Protein AF-A0A956WFT7-F1 (afdb_monomer)

Mean predicted aligned error: 13.7 Å

Radius of gyration: 32.19 Å; Cα contacts (8 Å, |Δi|>4): 205; chains: 1; bounding box: 108×35×86 Å

Structure (mmCIF, N/CA/C/O backbone):
data_AF-A0A956WFT7-F1
#
_entry.id   AF-A0A956WFT7-F1
#
loop_
_atom_site.group_PDB
_atom_site.id
_atom_site.type_symbol
_atom_site.label_atom_id
_atom_site.label_alt_id
_atom_site.label_comp_id
_atom_site.label_asym_id
_atom_site.label_entity_id
_atom_site.label_seq_id
_atom_site.pdbx_PDB_ins_code
_atom_site.Cartn_x
_atom_site.Cartn_y
_atom_site.Cartn_z
_atom_site.occupancy
_atom_site.B_iso_or_equiv
_atom_site.auth_seq_id
_atom_site.auth_comp_id
_atom_site.auth_asym_id
_atom_site.auth_atom_id
_atom_site.pdbx_PDB_model_num
ATOM 1 N N . MET A 1 1 ? 75.793 12.341 -58.449 1.00 36.72 1 MET A N 1
ATOM 2 C CA . MET A 1 1 ? 77.154 11.752 -58.457 1.00 36.72 1 MET A CA 1
ATOM 3 C C . MET A 1 1 ? 77.420 11.346 -57.007 1.00 36.72 1 MET A C 1
ATOM 5 O O . MET A 1 1 ? 77.352 12.226 -56.169 1.00 36.72 1 MET A O 1
ATOM 9 N N . SER A 1 2 ? 77.267 10.068 -56.632 1.00 38.03 2 SER A N 1
ATOM 10 C CA . SER A 1 2 ? 78.263 8.969 -56.727 1.00 38.03 2 SER A CA 1
ATOM 11 C C . SER A 1 2 ? 79.388 9.105 -55.682 1.00 38.03 2 SER A C 1
ATOM 13 O O . SER A 1 2 ? 79.967 10.181 -55.638 1.00 38.03 2 SER A O 1
ATOM 15 N N . ALA A 1 3 ? 79.820 8.103 -54.895 1.00 42.06 3 ALA A N 1
ATOM 16 C CA . ALA A 1 3 ? 79.300 6.775 -54.482 1.00 42.06 3 ALA A CA 1
ATOM 17 C C . ALA A 1 3 ? 80.236 6.187 -53.371 1.00 42.06 3 ALA A C 1
ATOM 19 O O . ALA A 1 3 ? 81.334 6.709 -53.201 1.00 42.06 3 ALA A O 1
ATOM 20 N N . GLY A 1 4 ? 79.854 5.088 -52.687 1.00 37.56 4 GLY A N 1
ATOM 21 C CA . GLY A 1 4 ? 80.690 4.328 -51.711 1.00 37.56 4 GLY A CA 1
ATOM 22 C C . GLY A 1 4 ? 80.157 4.403 -50.261 1.00 37.56 4 GLY A C 1
ATOM 23 O O . GLY A 1 4 ? 80.045 5.510 -49.752 1.00 37.56 4 GLY A O 1
ATOM 24 N N . ARG A 1 5 ? 79.714 3.347 -49.539 1.00 42.00 5 ARG A N 1
ATOM 25 C CA . ARG A 1 5 ? 80.039 1.887 -49.523 1.00 42.00 5 ARG A CA 1
ATOM 26 C C . ARG A 1 5 ? 81.511 1.641 -49.109 1.00 42.00 5 ARG A C 1
ATOM 28 O O . ARG A 1 5 ? 82.358 2.343 -49.635 1.00 42.00 5 ARG A O 1
ATOM 35 N N . GLU A 1 6 ? 81.945 0.716 -48.243 1.00 40.84 6 GLU A N 1
ATOM 36 C CA . GLU A 1 6 ? 81.365 -0.395 -47.437 1.00 40.84 6 GLU A CA 1
ATOM 37 C C . GLU A 1 6 ? 81.812 -0.258 -45.942 1.00 40.84 6 GLU A C 1
ATOM 39 O O . GLU A 1 6 ? 82.405 0.762 -45.608 1.00 40.84 6 GLU A O 1
ATOM 44 N N . ILE A 1 7 ? 81.552 -1.140 -44.956 1.00 41.53 7 ILE A N 1
ATOM 45 C CA . ILE A 1 7 ? 81.142 -2.565 -44.941 1.00 41.53 7 ILE A CA 1
ATOM 46 C C . ILE A 1 7 ? 80.379 -2.954 -43.646 1.00 41.53 7 ILE A C 1
ATOM 48 O O . ILE A 1 7 ? 80.229 -2.139 -42.741 1.00 41.53 7 ILE A O 1
ATOM 52 N N . SER A 1 8 ? 79.937 -4.214 -43.542 1.00 41.47 8 SER A N 1
ATOM 53 C CA . SER A 1 8 ? 79.537 -4.912 -42.303 1.00 41.47 8 SER A CA 1
ATOM 54 C C . SER A 1 8 ? 80.251 -6.270 -42.241 1.00 41.47 8 SER A C 1
ATOM 56 O O . SER A 1 8 ? 80.521 -6.848 -43.296 1.00 41.47 8 SER A O 1
ATOM 58 N N . PRO A 1 9 ? 80.557 -6.788 -41.040 1.00 47.22 9 PRO A N 1
ATOM 59 C CA . PRO A 1 9 ? 80.180 -8.184 -40.800 1.00 47.22 9 PRO A CA 1
ATOM 60 C C . PRO A 1 9 ? 79.629 -8.456 -39.388 1.00 47.22 9 PRO A C 1
ATOM 62 O O . PRO A 1 9 ? 80.092 -7.890 -38.399 1.00 47.22 9 PRO A O 1
ATOM 65 N N . ALA A 1 10 ? 78.700 -9.410 -39.310 1.00 43.47 10 ALA A N 1
ATOM 66 C CA . ALA A 1 10 ? 78.543 -10.305 -38.159 1.00 43.47 10 ALA A CA 1
ATOM 67 C C . ALA A 1 10 ? 79.311 -11.616 -38.449 1.00 43.47 10 ALA A C 1
ATOM 69 O O . ALA A 1 10 ? 79.657 -11.864 -39.611 1.00 43.47 10 ALA A O 1
ATOM 70 N N . PRO A 1 11 ? 79.601 -12.446 -37.433 1.00 47.88 11 PRO A N 1
ATOM 71 C CA . PRO A 1 11 ? 78.744 -13.627 -37.262 1.00 47.88 11 PRO A CA 1
ATOM 72 C C . PRO A 1 11 ? 78.441 -13.996 -35.791 1.00 47.88 11 PRO A C 1
ATOM 74 O O . PRO A 1 11 ? 78.766 -13.258 -34.865 1.00 47.88 11 PRO A O 1
ATOM 77 N N . GLU A 1 12 ? 77.731 -15.116 -35.636 1.00 43.81 12 GLU A N 1
ATOM 78 C CA . GLU A 1 12 ? 76.998 -15.591 -34.454 1.00 43.81 12 GLU A CA 1
ATOM 79 C C . GLU A 1 12 ? 77.825 -16.459 -33.469 1.00 43.81 12 GLU A C 1
ATOM 81 O O . GLU A 1 12 ? 79.026 -16.639 -33.643 1.00 43.81 12 GLU A O 1
ATOM 86 N N . GLU A 1 13 ? 77.097 -17.044 -32.500 1.00 34.00 13 GLU A N 1
ATOM 87 C CA . GLU A 1 13 ? 77.445 -18.013 -31.435 1.00 34.00 13 GLU A CA 1
ATOM 88 C C . GLU A 1 13 ? 77.731 -17.396 -30.044 1.00 34.00 13 GLU A C 1
ATOM 90 O O . GLU A 1 13 ? 78.612 -16.561 -29.880 1.00 34.00 13 GLU A O 1
ATOM 95 N N . GLY A 1 14 ? 77.040 -17.765 -28.956 1.00 32.91 14 GLY A N 1
ATOM 96 C CA . GLY A 1 14 ? 75.878 -18.653 -28.816 1.00 32.91 14 GLY A CA 1
ATOM 97 C C . GLY A 1 14 ? 75.871 -19.375 -27.464 1.00 32.91 14 GLY A C 1
ATOM 98 O O . GLY A 1 14 ? 76.635 -20.318 -27.287 1.00 32.91 14 GLY A O 1
ATOM 99 N N . THR A 1 15 ? 74.977 -19.000 -26.539 1.00 32.38 15 THR A N 1
ATOM 100 C CA . THR A 1 15 ? 74.718 -19.795 -25.322 1.00 32.38 15 THR A CA 1
ATOM 101 C C . THR A 1 15 ? 73.254 -19.690 -24.893 1.00 32.38 15 THR A C 1
ATOM 103 O O . THR A 1 15 ? 72.676 -18.607 -24.890 1.00 32.38 15 THR A O 1
ATOM 106 N N . LEU A 1 16 ? 72.666 -20.840 -24.559 1.00 44.44 16 LEU A N 1
ATOM 107 C CA . LEU A 1 16 ? 71.270 -21.026 -24.147 1.00 44.44 16 LEU A CA 1
ATOM 108 C C . LEU A 1 16 ? 71.084 -20.847 -22.624 1.00 44.44 16 LEU A C 1
ATOM 110 O O . LEU A 1 16 ? 72.065 -20.868 -21.883 1.00 44.44 16 LEU A O 1
ATOM 114 N N . ALA A 1 17 ? 69.811 -20.801 -22.196 1.00 40.12 17 ALA A N 1
ATOM 115 C CA . ALA A 1 17 ? 69.288 -20.400 -20.875 1.00 40.12 17 ALA A CA 1
ATOM 116 C C . ALA A 1 17 ? 69.313 -18.866 -20.671 1.00 40.12 17 ALA A C 1
ATOM 118 O O . ALA A 1 17 ? 70.334 -18.227 -20.877 1.00 40.12 17 ALA A O 1
ATOM 119 N N . GLU A 1 18 ? 68.204 -18.199 -20.329 1.00 42.22 18 GLU A N 1
ATOM 120 C CA . GLU A 1 18 ? 67.206 -18.609 -19.324 1.00 42.22 18 GLU A CA 1
ATOM 121 C C . GLU A 1 18 ? 65.748 -18.202 -19.681 1.00 42.22 18 GLU A C 1
ATOM 123 O O . GLU A 1 18 ? 65.050 -17.562 -18.897 1.00 42.22 18 GLU A O 1
ATOM 128 N N . ASP A 1 19 ? 65.250 -18.599 -20.861 1.00 39.44 19 ASP A N 1
ATOM 129 C CA . ASP A 1 19 ? 63.819 -18.490 -21.227 1.00 39.44 19 ASP A CA 1
ATOM 130 C C . ASP A 1 19 ? 62.958 -19.487 -20.417 1.00 39.44 19 ASP A C 1
ATOM 132 O O . ASP A 1 19 ? 62.561 -20.543 -20.917 1.00 39.44 19 ASP A O 1
ATOM 136 N N . ALA A 1 20 ? 62.712 -19.201 -19.130 1.00 46.25 20 ALA A N 1
ATOM 137 C CA . ALA A 1 20 ? 62.028 -20.161 -18.256 1.00 46.25 20 ALA A CA 1
ATOM 138 C C . ALA A 1 20 ? 61.222 -19.625 -17.049 1.00 46.25 20 ALA A C 1
ATOM 140 O O . ALA A 1 20 ? 60.829 -20.465 -16.240 1.00 46.25 20 ALA A O 1
ATOM 141 N N . ASN A 1 21 ? 60.934 -18.316 -16.864 1.00 44.66 21 ASN A N 1
ATOM 142 C CA . ASN A 1 21 ? 60.134 -17.938 -15.670 1.00 44.66 21 ASN A CA 1
ATOM 143 C C . ASN A 1 21 ? 59.238 -16.674 -15.619 1.00 44.66 21 ASN A C 1
ATOM 145 O O . ASN A 1 21 ? 58.718 -16.399 -14.541 1.00 44.66 21 ASN A O 1
ATOM 149 N N . GLU A 1 22 ? 58.974 -15.914 -16.695 1.00 39.56 22 GLU A N 1
ATOM 150 C CA . GLU A 1 22 ? 58.054 -14.748 -16.563 1.00 39.56 22 GLU A CA 1
ATOM 151 C C . GLU A 1 22 ? 57.025 -14.532 -17.690 1.00 39.56 22 GLU A C 1
ATOM 153 O O . GLU A 1 22 ? 56.304 -13.538 -17.710 1.00 39.56 22 GLU A O 1
ATOM 158 N N . ALA A 1 23 ? 56.842 -15.524 -18.570 1.00 39.88 23 ALA A N 1
ATOM 159 C CA . ALA A 1 23 ? 55.747 -15.553 -19.552 1.00 39.88 23 ALA A CA 1
ATOM 160 C C . ALA A 1 23 ? 54.507 -16.360 -19.087 1.00 39.88 23 ALA A C 1
ATOM 162 O O . ALA A 1 23 ? 53.556 -16.533 -19.848 1.00 39.88 23 ALA A O 1
ATOM 163 N N . THR A 1 24 ? 54.491 -16.844 -17.837 1.00 42.00 24 THR A N 1
ATOM 164 C CA . THR A 1 24 ? 53.521 -17.850 -17.344 1.00 42.00 24 THR A CA 1
ATOM 165 C C . THR A 1 24 ? 52.612 -17.331 -16.219 1.00 42.00 24 THR A C 1
ATOM 167 O O . THR A 1 24 ? 52.210 -18.088 -15.344 1.00 42.00 24 THR A O 1
ATOM 170 N N . ASN A 1 25 ? 52.254 -16.040 -16.224 1.00 40.50 25 ASN A N 1
ATOM 171 C CA . ASN A 1 25 ? 51.301 -15.466 -15.250 1.00 40.50 25 ASN A CA 1
ATOM 172 C C . ASN A 1 25 ? 50.145 -14.650 -15.867 1.00 40.50 25 ASN A C 1
ATOM 174 O O . ASN A 1 25 ? 49.330 -14.079 -15.149 1.00 40.50 25 ASN A O 1
ATOM 178 N N . THR A 1 26 ? 50.006 -14.641 -17.195 1.00 45.03 26 THR A N 1
ATOM 179 C CA . THR A 1 26 ? 48.950 -13.900 -17.920 1.00 45.03 26 THR A CA 1
ATOM 180 C C . THR A 1 26 ? 47.845 -14.786 -18.511 1.00 45.03 26 THR A C 1
ATOM 182 O O . THR A 1 26 ? 46.951 -14.276 -19.182 1.00 45.03 26 THR A O 1
ATOM 185 N N . SER A 1 27 ? 47.846 -16.099 -18.233 1.00 41.16 27 SER A N 1
ATOM 186 C CA . SER A 1 27 ? 46.869 -17.058 -18.790 1.00 41.16 27 SER A CA 1
ATOM 187 C C . SER A 1 27 ? 46.045 -17.846 -17.751 1.00 41.16 27 SER A C 1
ATOM 189 O O . SER A 1 27 ? 45.293 -18.738 -18.137 1.00 41.16 27 SER A O 1
ATOM 191 N N . ALA A 1 28 ? 46.153 -17.534 -16.452 1.00 44.53 28 ALA A N 1
ATOM 192 C CA . ALA A 1 28 ? 45.582 -18.351 -15.365 1.00 44.53 28 ALA A CA 1
ATOM 193 C C . ALA A 1 28 ? 44.490 -17.661 -14.513 1.00 44.53 28 ALA A C 1
ATOM 195 O O . ALA A 1 28 ? 44.120 -18.171 -13.459 1.00 44.53 28 ALA A O 1
ATOM 196 N N . LEU A 1 29 ? 43.951 -16.517 -14.955 1.00 42.62 29 LEU A N 1
ATOM 197 C CA . LEU A 1 29 ? 42.837 -15.824 -14.276 1.00 42.62 29 LEU A CA 1
ATOM 198 C C . LEU A 1 29 ? 41.735 -15.334 -15.231 1.00 42.62 29 LEU A C 1
ATOM 200 O O . LEU A 1 29 ? 40.947 -14.446 -14.907 1.00 42.62 29 LEU A O 1
ATOM 204 N N . ARG A 1 30 ? 41.619 -15.972 -16.403 1.00 44.66 30 ARG A N 1
ATOM 205 C CA . ARG A 1 30 ? 40.387 -15.915 -17.195 1.00 44.66 30 ARG A CA 1
ATOM 206 C C . ARG A 1 30 ? 39.361 -16.792 -16.480 1.00 44.66 30 ARG A C 1
ATOM 208 O O . ARG A 1 30 ? 39.296 -17.987 -16.725 1.00 44.66 30 ARG A O 1
ATOM 215 N N . SER A 1 31 ? 38.634 -16.218 -15.523 1.00 45.59 31 SER A N 1
ATOM 216 C CA . SER A 1 31 ? 37.625 -16.969 -14.780 1.00 45.59 31 SER A CA 1
ATOM 217 C C . SER A 1 31 ? 36.553 -17.468 -15.747 1.00 45.59 31 SER A C 1
ATOM 219 O O . SER A 1 31 ? 35.847 -16.644 -16.335 1.00 45.59 31 SER A O 1
ATOM 221 N N . ASP A 1 32 ? 36.397 -18.788 -15.856 1.00 50.16 32 ASP A N 1
ATOM 222 C CA . ASP A 1 32 ? 35.280 -19.446 -16.542 1.00 50.16 32 ASP A CA 1
ATOM 223 C C . ASP A 1 32 ? 33.975 -19.269 -15.745 1.00 50.16 32 ASP A C 1
ATOM 225 O O . ASP A 1 32 ? 33.325 -20.210 -15.294 1.00 50.16 32 ASP A O 1
ATOM 229 N N . VAL A 1 33 ? 33.582 -18.010 -15.554 1.00 51.41 33 VAL A N 1
ATOM 230 C CA . VAL A 1 33 ? 32.213 -17.649 -15.214 1.00 51.41 33 VAL A CA 1
ATOM 231 C C . VAL A 1 33 ? 31.426 -17.803 -16.515 1.00 51.41 33 VAL A C 1
ATOM 233 O O . VAL A 1 33 ? 31.712 -17.075 -17.471 1.00 51.41 33 VAL A O 1
ATOM 236 N N . PRO A 1 34 ? 30.457 -18.733 -16.602 1.00 46.12 34 PRO A N 1
ATOM 237 C CA . PRO A 1 34 ? 29.679 -18.898 -17.820 1.00 46.12 34 PRO A CA 1
ATOM 238 C C . PRO A 1 34 ? 28.996 -17.573 -18.161 1.00 46.12 34 PRO A C 1
ATOM 240 O O . PRO A 1 34 ? 28.475 -16.898 -17.276 1.00 46.12 34 PRO A O 1
ATOM 243 N N . VAL A 1 35 ? 28.978 -17.209 -19.445 1.00 50.75 35 VAL A N 1
ATOM 244 C CA . VAL A 1 35 ? 28.578 -15.869 -19.928 1.00 50.75 35 VAL A CA 1
ATOM 245 C C . VAL A 1 35 ? 27.125 -15.485 -19.563 1.00 50.75 35 VAL A C 1
ATOM 247 O O . VAL A 1 35 ? 26.772 -14.312 -19.604 1.00 50.75 35 VAL A O 1
ATOM 250 N N . GLY A 1 36 ? 26.292 -16.436 -19.115 1.00 43.75 36 GLY A N 1
ATOM 251 C CA . GLY A 1 36 ? 24.982 -16.157 -18.504 1.00 43.75 36 GLY A CA 1
ATOM 252 C C . GLY A 1 36 ? 25.015 -15.726 -17.024 1.00 43.75 36 GLY A C 1
ATOM 253 O O . GLY A 1 36 ? 24.185 -14.930 -16.597 1.00 43.75 36 GLY A O 1
ATOM 254 N N . ALA A 1 37 ? 25.996 -16.173 -16.231 1.00 44.19 37 ALA A N 1
ATOM 255 C CA . ALA A 1 37 ? 26.039 -15.950 -14.778 1.00 44.19 37 ALA A CA 1
ATOM 256 C C . ALA A 1 37 ? 26.448 -14.523 -14.358 1.00 44.19 37 ALA A C 1
ATOM 258 O O . ALA A 1 37 ? 26.329 -14.168 -13.181 1.00 44.19 37 ALA A O 1
ATOM 259 N N . THR A 1 38 ? 26.931 -13.700 -15.292 1.00 47.38 38 THR A N 1
ATOM 260 C CA . THR A 1 38 ? 27.116 -12.254 -15.092 1.00 47.38 38 THR A CA 1
ATOM 261 C C . THR A 1 38 ? 25.859 -11.463 -15.445 1.00 47.38 38 THR A C 1
ATOM 263 O O . THR A 1 38 ? 25.567 -10.488 -14.759 1.00 47.38 38 THR A O 1
ATOM 266 N N . ILE A 1 39 ? 25.075 -11.899 -16.436 1.00 48.78 39 ILE A N 1
ATOM 267 C CA . ILE A 1 39 ? 23.830 -11.233 -16.852 1.00 48.78 39 ILE A CA 1
ATOM 268 C C . ILE A 1 39 ? 22.750 -11.387 -15.767 1.00 48.78 39 ILE A C 1
ATOM 270 O O . ILE A 1 39 ? 22.142 -10.391 -15.370 1.00 48.78 39 ILE A O 1
ATOM 274 N N . ASP A 1 40 ? 22.595 -12.588 -15.198 1.00 45.84 40 ASP A N 1
ATOM 275 C CA . ASP A 1 40 ? 21.664 -12.831 -14.082 1.00 45.84 40 ASP A CA 1
ATOM 276 C C . ASP A 1 40 ? 22.104 -12.164 -12.767 1.00 45.84 40 ASP A C 1
ATOM 278 O O . ASP A 1 40 ? 21.270 -11.811 -11.935 1.00 45.84 40 ASP A O 1
ATOM 282 N N . ARG A 1 41 ? 23.414 -11.955 -12.560 1.00 40.72 41 ARG A N 1
ATOM 283 C CA . ARG A 1 41 ? 23.944 -11.333 -11.332 1.00 40.72 41 ARG A CA 1
ATOM 284 C C . ARG A 1 41 ? 24.022 -9.801 -11.412 1.00 40.72 41 ARG A C 1
ATOM 286 O O . ARG A 1 41 ? 23.943 -9.151 -10.373 1.00 40.72 41 ARG A O 1
ATOM 293 N N . ALA A 1 42 ? 24.138 -9.221 -12.609 1.00 46.03 42 ALA A N 1
ATOM 294 C CA . ALA A 1 42 ? 24.118 -7.769 -12.819 1.00 46.03 42 ALA A CA 1
ATOM 295 C C . ALA A 1 42 ? 22.708 -7.166 -12.684 1.00 46.03 42 ALA A C 1
ATOM 297 O O . ALA A 1 42 ? 22.571 -6.012 -12.287 1.00 46.03 42 ALA A O 1
ATOM 298 N N . ARG A 1 43 ? 21.651 -7.952 -12.929 1.00 48.34 43 ARG A N 1
ATOM 299 C CA . ARG A 1 43 ? 20.266 -7.600 -12.576 1.00 48.34 43 ARG A CA 1
ATOM 300 C C . ARG A 1 43 ? 19.949 -7.954 -11.118 1.00 48.34 43 ARG A C 1
ATOM 302 O O . ARG A 1 43 ? 18.978 -8.660 -10.856 1.00 48.34 43 ARG A O 1
ATOM 309 N N . GLN A 1 44 ? 20.751 -7.481 -10.157 1.00 41.47 44 GLN A N 1
ATOM 310 C CA . GLN A 1 44 ? 20.389 -7.653 -8.746 1.00 41.47 44 GLN A CA 1
ATOM 311 C C . GLN A 1 44 ? 19.030 -6.970 -8.490 1.00 41.47 44 GLN A C 1
ATOM 313 O O . GLN A 1 44 ? 18.900 -5.765 -8.717 1.00 41.47 44 GLN A O 1
ATOM 318 N N . PRO A 1 45 ? 17.991 -7.729 -8.102 1.00 49.53 45 PRO A N 1
ATOM 319 C CA . PRO A 1 45 ? 16.625 -7.297 -8.351 1.00 49.53 45 PRO A CA 1
ATOM 320 C C . PRO A 1 45 ? 16.143 -6.281 -7.307 1.00 49.53 45 PRO A C 1
ATOM 322 O O . PRO A 1 45 ? 16.053 -6.590 -6.117 1.00 49.53 45 PRO A O 1
ATOM 325 N N . VAL A 1 46 ? 15.737 -5.094 -7.777 1.00 54.66 46 VAL A N 1
ATOM 326 C CA . VAL A 1 46 ? 15.050 -4.044 -6.991 1.00 54.66 46 VAL A CA 1
ATOM 327 C C . VAL A 1 46 ? 13.831 -4.604 -6.241 1.00 54.66 46 VAL A C 1
ATOM 329 O O . VAL A 1 46 ? 13.578 -4.217 -5.098 1.00 54.66 46 VAL A O 1
ATOM 332 N N . TYR A 1 47 ? 13.159 -5.598 -6.831 1.00 59.31 47 TYR A N 1
ATOM 333 C CA . TYR A 1 47 ? 12.179 -6.506 -6.225 1.00 59.31 47 TYR A CA 1
ATOM 334 C C . TYR A 1 47 ? 12.475 -6.864 -4.748 1.00 59.31 47 TYR A C 1
ATOM 336 O O . TYR A 1 47 ? 11.557 -6.886 -3.926 1.00 59.31 47 TYR A O 1
ATOM 344 N N . GLY A 1 48 ? 13.741 -7.099 -4.373 1.00 68.75 48 GLY A N 1
ATOM 345 C CA . GLY A 1 48 ? 14.129 -7.419 -2.994 1.00 68.75 48 GLY A CA 1
ATOM 346 C C . GLY A 1 48 ? 13.837 -6.298 -1.988 1.00 68.75 48 GLY A C 1
ATOM 347 O O . GLY A 1 48 ? 13.367 -6.571 -0.882 1.00 68.75 48 GLY A O 1
ATOM 348 N N . GLN A 1 49 ? 14.039 -5.033 -2.367 1.00 76.06 49 GLN A N 1
ATOM 349 C CA . GLN A 1 49 ? 13.770 -3.887 -1.493 1.00 76.06 49 GLN A CA 1
ATOM 350 C C . GLN A 1 49 ? 12.263 -3.694 -1.271 1.00 76.06 49 GLN A C 1
ATOM 352 O O . GLN A 1 49 ? 11.840 -3.469 -0.136 1.00 76.06 49 GLN A O 1
ATOM 357 N N . GLY A 1 50 ? 11.443 -3.862 -2.315 1.00 81.81 50 GLY A N 1
ATOM 358 C CA . GLY A 1 50 ? 9.981 -3.801 -2.196 1.00 81.81 50 GLY A CA 1
ATOM 359 C C . GLY A 1 50 ? 9.419 -4.855 -1.236 1.00 81.81 50 GLY A C 1
ATOM 360 O O . GLY A 1 50 ? 8.567 -4.543 -0.401 1.00 81.81 50 GLY A O 1
ATOM 361 N N . ILE A 1 51 ? 9.964 -6.078 -1.280 1.00 86.81 51 ILE A N 1
ATOM 362 C CA . ILE A 1 51 ? 9.614 -7.156 -0.344 1.00 86.81 51 ILE A CA 1
ATOM 363 C C . ILE A 1 51 ? 9.985 -6.770 1.095 1.00 86.81 51 ILE A C 1
ATOM 365 O O . ILE A 1 51 ? 9.134 -6.872 1.978 1.00 86.81 51 ILE A O 1
ATOM 369 N N . VAL A 1 52 ? 11.195 -6.258 1.346 1.00 87.75 52 VAL A N 1
ATOM 370 C CA . VAL A 1 52 ? 11.617 -5.831 2.696 1.00 87.75 52 VAL A CA 1
ATOM 371 C C . VAL A 1 52 ? 10.706 -4.732 3.255 1.00 87.75 52 VAL A C 1
ATOM 373 O O . VAL A 1 52 ? 10.237 -4.852 4.387 1.00 87.75 52 VAL A O 1
ATOM 376 N N . VAL A 1 53 ? 10.381 -3.701 2.466 1.00 87.25 53 VAL A N 1
ATOM 377 C CA . VAL A 1 53 ? 9.475 -2.619 2.901 1.00 87.25 53 VAL A CA 1
ATOM 378 C C . VAL A 1 53 ? 8.067 -3.160 3.194 1.00 87.25 53 VAL A C 1
ATOM 380 O O . VAL A 1 53 ? 7.457 -2.772 4.190 1.00 87.25 53 VAL A O 1
ATOM 383 N N . SER A 1 54 ? 7.567 -4.110 2.398 1.00 91.31 54 SER A N 1
ATOM 384 C CA . SER A 1 54 ? 6.256 -4.736 2.626 1.00 91.31 54 SER A CA 1
ATOM 385 C C . SER A 1 54 ? 6.204 -5.665 3.848 1.00 91.31 54 SER A C 1
ATOM 387 O O . SER A 1 54 ? 5.184 -5.714 4.533 1.00 91.31 54 SER A O 1
ATOM 389 N N . LEU A 1 55 ? 7.304 -6.351 4.183 1.00 94.12 55 LEU A N 1
ATOM 390 C CA . LEU A 1 55 ? 7.419 -7.142 5.414 1.00 94.12 55 LEU A CA 1
ATOM 391 C C . LEU A 1 55 ? 7.456 -6.244 6.655 1.00 94.12 55 LEU A C 1
ATOM 393 O O . LEU A 1 55 ? 6.790 -6.544 7.645 1.00 94.12 55 LEU A O 1
ATOM 397 N N . ILE A 1 56 ? 8.172 -5.116 6.589 1.00 93.81 56 ILE A N 1
ATOM 398 C CA . ILE A 1 56 ? 8.175 -4.097 7.650 1.00 93.81 56 ILE A CA 1
ATOM 399 C C . ILE A 1 56 ? 6.761 -3.520 7.831 1.00 93.81 56 ILE A C 1
ATOM 401 O O . ILE A 1 56 ? 6.287 -3.406 8.962 1.00 93.81 56 ILE A O 1
ATOM 405 N N . ALA A 1 57 ? 6.049 -3.237 6.733 1.00 93.88 57 ALA A N 1
ATOM 406 C CA . ALA A 1 57 ? 4.654 -2.795 6.759 1.00 93.88 57 ALA A CA 1
ATOM 407 C C . ALA A 1 57 ? 3.716 -3.814 7.429 1.00 93.88 57 ALA A C 1
ATOM 409 O O . ALA A 1 57 ? 2.913 -3.446 8.287 1.00 93.88 57 ALA A O 1
ATOM 410 N N . ALA A 1 58 ? 3.850 -5.096 7.084 1.00 96.19 58 ALA A N 1
ATOM 411 C CA . ALA A 1 58 ? 3.060 -6.182 7.655 1.00 96.19 58 ALA A CA 1
ATOM 412 C C . ALA A 1 58 ? 3.326 -6.376 9.158 1.00 96.19 58 ALA A C 1
ATOM 414 O O . ALA A 1 58 ? 2.384 -6.472 9.947 1.00 96.19 58 ALA A O 1
ATOM 415 N N . ALA A 1 59 ? 4.599 -6.384 9.566 1.00 96.12 59 ALA A N 1
ATOM 416 C CA . ALA A 1 59 ? 5.003 -6.519 10.964 1.00 96.12 59 ALA A CA 1
ATOM 417 C C . ALA A 1 59 ? 4.501 -5.348 11.823 1.00 96.12 59 ALA A C 1
ATOM 419 O O . ALA A 1 59 ? 4.026 -5.553 12.939 1.00 96.12 59 ALA A O 1
ATOM 420 N N . PHE A 1 60 ? 4.537 -4.125 11.295 1.00 95.50 60 PHE A N 1
ATOM 421 C CA . PHE A 1 60 ? 3.976 -2.966 11.980 1.00 95.50 60 PHE A CA 1
ATOM 422 C C . PHE A 1 60 ? 2.444 -3.019 12.078 1.00 95.50 60 PHE A C 1
ATOM 424 O O . PHE A 1 60 ? 1.894 -2.741 13.145 1.00 95.50 60 PHE A O 1
ATOM 431 N N . LEU A 1 61 ? 1.740 -3.433 11.016 1.00 94.50 61 LEU A N 1
ATOM 432 C CA . LEU A 1 61 ? 0.284 -3.599 11.081 1.00 94.50 61 LEU A CA 1
ATOM 433 C C . LEU A 1 61 ? -0.136 -4.663 12.103 1.00 94.50 61 LEU A C 1
ATOM 435 O O . LEU A 1 61 ? -1.182 -4.513 12.729 1.00 94.50 61 LEU A O 1
ATOM 439 N N . LEU A 1 62 ? 0.678 -5.703 12.313 1.00 95.00 62 LEU A N 1
ATOM 440 C CA . LEU A 1 62 ? 0.448 -6.692 13.368 1.00 95.00 62 LEU A CA 1
ATOM 441 C C . LEU A 1 62 ? 0.517 -6.045 14.759 1.00 95.00 62 LEU A C 1
ATOM 443 O O . LEU A 1 62 ? -0.358 -6.293 15.586 1.00 95.00 62 LEU A O 1
ATOM 447 N N . ILE A 1 63 ? 1.507 -5.180 15.004 1.00 93.75 63 ILE A N 1
ATOM 448 C CA . ILE A 1 63 ? 1.632 -4.429 16.265 1.00 93.75 63 ILE A CA 1
ATOM 449 C C . ILE A 1 63 ? 0.403 -3.535 16.478 1.00 93.75 63 ILE A C 1
ATOM 451 O O . ILE A 1 63 ? -0.198 -3.575 17.552 1.00 93.75 63 ILE A O 1
ATOM 455 N N . LEU A 1 64 ? -0.022 -2.782 15.456 1.00 91.94 64 LEU A N 1
ATOM 456 C CA . LEU A 1 64 ? -1.235 -1.962 15.538 1.00 91.94 64 LEU A CA 1
ATOM 457 C C . LEU A 1 64 ? -2.501 -2.800 15.769 1.00 91.94 64 LEU A C 1
ATOM 459 O O . LEU A 1 64 ? -3.347 -2.404 16.567 1.00 91.94 64 LEU A O 1
ATOM 463 N N . ALA A 1 65 ? -2.631 -3.967 15.134 1.00 90.31 65 ALA A N 1
ATOM 464 C CA . ALA A 1 65 ? -3.766 -4.860 15.355 1.00 90.31 65 ALA A CA 1
ATOM 465 C C . ALA A 1 65 ? -3.804 -5.405 16.791 1.00 90.31 65 ALA A C 1
ATOM 467 O O . ALA A 1 65 ? -4.877 -5.466 17.389 1.00 90.31 65 ALA A O 1
ATOM 468 N N . ILE A 1 66 ? -2.649 -5.744 17.375 1.00 90.44 66 ILE A N 1
ATOM 469 C CA . ILE A 1 66 ? -2.539 -6.156 18.783 1.00 90.44 66 ILE A CA 1
ATOM 470 C C . ILE A 1 66 ? -2.957 -5.018 19.725 1.00 90.44 66 ILE A C 1
ATOM 472 O O . ILE A 1 66 ? -3.704 -5.270 20.669 1.00 90.44 66 ILE A O 1
ATOM 476 N N . LEU A 1 67 ? -2.526 -3.778 19.461 1.00 87.94 67 LEU A N 1
ATOM 477 C CA . LEU A 1 67 ? -2.942 -2.606 20.241 1.00 87.94 67 LEU A CA 1
ATOM 478 C C . LEU A 1 67 ? -4.462 -2.387 20.156 1.00 87.94 67 LEU A C 1
ATOM 480 O O . LEU A 1 67 ? -5.129 -2.388 21.187 1.00 87.94 67 LEU A O 1
ATOM 484 N N . ALA A 1 68 ? -5.023 -2.317 18.945 1.00 85.25 68 ALA A N 1
ATOM 485 C CA . ALA A 1 68 ? -6.454 -2.082 18.734 1.00 85.25 68 ALA A CA 1
ATOM 486 C C . ALA A 1 68 ? -7.345 -3.171 19.364 1.00 85.25 68 ALA A C 1
ATOM 488 O O . ALA A 1 68 ? -8.374 -2.867 19.958 1.00 85.25 68 ALA A O 1
ATOM 489 N N . VAL A 1 69 ? -6.966 -4.453 19.282 1.00 81.25 69 VAL A N 1
ATOM 490 C CA . VAL A 1 69 ? -7.752 -5.535 19.910 1.00 81.25 69 VAL A CA 1
ATOM 491 C C . VAL A 1 69 ? -7.656 -5.501 21.442 1.00 81.25 69 VAL A C 1
ATOM 493 O O . VAL A 1 69 ? -8.593 -5.939 22.110 1.00 81.25 69 VAL A O 1
ATOM 496 N N . ARG A 1 70 ? -6.565 -4.976 22.014 1.00 73.75 70 ARG A N 1
ATOM 497 C CA . ARG A 1 70 ? -6.377 -4.872 23.469 1.00 73.75 70 ARG A CA 1
ATOM 498 C C . ARG A 1 70 ? -7.178 -3.728 24.101 1.00 73.75 70 ARG A C 1
ATOM 500 O O . ARG A 1 70 ? -7.594 -3.871 25.242 1.00 73.75 70 ARG A O 1
ATOM 507 N N . GLU A 1 71 ? -7.442 -2.643 23.376 1.00 68.62 71 GLU A N 1
ATOM 508 C CA . GLU A 1 71 ? -8.185 -1.459 23.864 1.00 68.62 71 GLU A CA 1
ATOM 509 C C . GLU A 1 71 ? -9.723 -1.669 23.947 1.00 68.62 71 GLU A C 1
ATOM 511 O O . GLU A 1 71 ? -10.482 -0.740 24.202 1.00 68.62 71 GLU A O 1
ATOM 516 N N . ARG A 1 72 ? -10.197 -2.916 23.801 1.00 61.59 72 ARG A N 1
ATOM 517 C CA . ARG A 1 72 ? -11.608 -3.357 23.707 1.00 61.59 72 ARG A CA 1
ATOM 518 C C . ARG A 1 72 ? -12.525 -3.125 24.929 1.00 61.59 72 ARG A C 1
ATOM 520 O O . ARG A 1 72 ? -13.618 -3.687 24.948 1.00 61.59 72 ARG A O 1
ATOM 527 N N . GLU A 1 73 ? -12.120 -2.390 25.963 1.00 50.53 73 GLU A N 1
ATOM 528 C CA . GLU A 1 73 ? -12.705 -2.581 27.303 1.00 50.53 73 GLU A CA 1
ATOM 529 C C . GLU A 1 73 ? -14.161 -2.110 27.508 1.00 50.53 73 GLU A C 1
ATOM 531 O O . GLU A 1 73 ? -14.816 -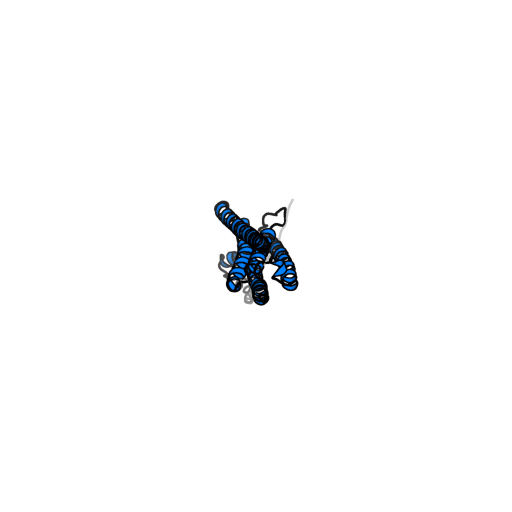2.697 28.369 1.00 50.53 73 GLU A O 1
ATOM 536 N N . THR A 1 74 ? -14.724 -1.145 26.755 1.00 49.03 74 THR A N 1
ATOM 537 C CA . THR A 1 74 ? -16.101 -0.659 27.064 1.00 49.03 74 THR A CA 1
ATOM 538 C C . THR A 1 74 ? -17.034 -0.183 25.940 1.00 49.03 74 THR A C 1
ATOM 540 O O . THR A 1 74 ? -18.227 -0.075 26.224 1.00 49.03 74 THR A O 1
ATOM 543 N N . VAL A 1 75 ? -16.605 0.100 24.699 1.00 50.38 75 VAL A N 1
ATOM 544 C CA . VAL A 1 75 ? -17.491 0.789 23.723 1.00 50.38 75 VAL A CA 1
ATOM 545 C C . VAL A 1 75 ? -17.717 0.001 22.431 1.00 50.38 75 VAL A C 1
ATOM 547 O O . VAL A 1 75 ? -16.782 -0.411 21.750 1.00 50.38 75 VAL A O 1
ATOM 550 N N . THR A 1 76 ? -18.993 -0.180 22.074 1.00 51.94 76 THR A N 1
ATOM 551 C CA . THR A 1 76 ? -19.441 -0.751 20.795 1.00 51.94 76 THR A CA 1
ATOM 552 C C . THR A 1 76 ? -20.216 0.308 20.009 1.00 51.94 76 THR A C 1
ATOM 554 O O . THR A 1 76 ? -21.276 0.740 20.448 1.00 51.94 76 THR A O 1
ATOM 557 N N . GLY A 1 77 ? -19.692 0.723 18.849 1.00 54.41 77 GLY A N 1
ATOM 558 C CA . GLY A 1 77 ? -20.407 1.562 17.870 1.00 54.41 77 GLY A CA 1
ATOM 559 C C . GLY A 1 77 ? -19.782 2.924 17.537 1.00 54.41 77 GLY A C 1
ATOM 560 O O . GLY A 1 77 ? -20.107 3.486 16.493 1.00 54.41 77 GLY A O 1
ATOM 561 N N . THR A 1 78 ? -18.863 3.449 18.346 1.00 57.19 78 THR A N 1
ATOM 562 C CA . THR A 1 78 ? -18.241 4.767 18.111 1.00 57.19 78 THR A CA 1
ATOM 563 C C . THR A 1 78 ? -17.189 4.750 16.984 1.00 57.19 78 THR A C 1
ATOM 565 O O . THR A 1 78 ? -16.694 3.679 16.621 1.00 57.19 78 THR A O 1
ATOM 568 N N . PRO A 1 79 ? -16.856 5.908 16.368 1.00 65.94 79 PRO A N 1
ATOM 569 C CA . PRO A 1 79 ? -15.820 6.002 15.332 1.00 65.94 79 PRO A CA 1
ATOM 570 C C . PRO A 1 79 ? -14.453 5.492 15.801 1.00 65.94 79 PRO A C 1
ATOM 572 O O . PRO A 1 79 ? -14.103 5.599 16.974 1.00 65.94 79 PRO A O 1
ATOM 575 N N . ALA A 1 80 ? -13.621 5.067 14.848 1.00 70.25 80 ALA A N 1
ATOM 576 C CA . ALA A 1 80 ? -12.269 4.551 15.083 1.00 70.25 80 ALA A CA 1
ATOM 577 C C . ALA A 1 80 ? -11.380 5.451 15.972 1.00 70.25 80 ALA A C 1
ATOM 579 O O . ALA A 1 80 ? -10.499 4.963 16.676 1.00 70.25 80 ALA A O 1
ATOM 580 N N . THR A 1 81 ? -11.593 6.771 15.949 1.00 65.50 81 THR A N 1
ATOM 581 C CA . THR A 1 81 ? -10.866 7.763 16.764 1.00 65.50 81 THR A CA 1
ATOM 582 C C . THR A 1 81 ? -11.297 7.821 18.231 1.00 65.50 81 THR A C 1
ATOM 584 O O . THR A 1 81 ? -10.587 8.405 19.041 1.00 65.50 81 THR A O 1
ATOM 587 N N . GLU A 1 82 ? -12.452 7.252 18.574 1.00 66.88 82 GLU A N 1
ATOM 588 C CA . GLU A 1 82 ? -12.954 7.128 19.949 1.00 66.88 82 GLU A CA 1
ATOM 589 C C . GLU A 1 82 ? -12.659 5.742 20.542 1.00 66.88 82 GLU A C 1
ATOM 591 O O . GLU A 1 82 ? -12.563 5.604 21.758 1.00 66.88 82 GLU A O 1
ATOM 596 N N . THR A 1 83 ? -12.487 4.720 19.696 1.00 68.75 83 THR A N 1
ATOM 597 C CA . THR A 1 83 ? -12.187 3.338 20.112 1.00 68.75 83 THR A CA 1
ATOM 598 C C . THR A 1 83 ? -10.695 3.007 20.174 1.00 68.75 83 THR A C 1
ATOM 600 O O . THR A 1 83 ? -10.344 1.966 20.723 1.00 68.75 83 THR A O 1
ATOM 603 N N . THR A 1 84 ? -9.818 3.849 19.611 1.00 80.38 84 THR A N 1
ATOM 604 C CA . THR A 1 84 ? -8.358 3.648 19.643 1.00 80.38 84 THR A CA 1
ATOM 605 C C . THR A 1 84 ? -7.620 4.874 20.176 1.00 80.38 84 THR A C 1
ATOM 607 O O . THR A 1 84 ? -7.931 6.016 19.830 1.00 80.38 84 THR A O 1
ATOM 610 N N . GLY A 1 85 ? -6.625 4.644 21.034 1.00 84.12 85 GLY A N 1
ATOM 611 C CA . GLY A 1 85 ? -5.929 5.695 21.772 1.00 84.12 85 GLY A CA 1
ATOM 612 C C . GLY A 1 85 ? -5.028 6.605 20.917 1.00 84.12 85 GLY A C 1
ATOM 613 O O . GLY A 1 85 ? -4.621 6.255 19.807 1.00 84.12 85 GLY A O 1
ATOM 614 N N . PRO A 1 86 ? -4.601 7.769 21.447 1.00 86.44 86 PRO A N 1
ATOM 615 C CA . PRO A 1 86 ? -3.725 8.700 20.725 1.00 86.44 86 PRO A CA 1
ATOM 616 C C . PRO A 1 86 ? -2.361 8.091 20.357 1.00 86.44 86 PRO A C 1
ATOM 618 O O . PRO A 1 86 ? -1.744 8.510 19.379 1.00 86.44 86 PRO A O 1
ATOM 621 N N . LEU A 1 87 ? -1.897 7.076 21.099 1.00 87.94 87 LEU A N 1
ATOM 622 C CA . LEU A 1 87 ? -0.675 6.334 20.782 1.00 87.94 87 LEU A CA 1
ATOM 623 C C . LEU A 1 87 ? -0.829 5.486 19.508 1.00 87.94 87 LEU A C 1
ATOM 625 O O . LEU A 1 87 ? 0.098 5.454 18.699 1.00 87.94 87 LEU A O 1
ATOM 629 N N . PHE A 1 88 ? -1.993 4.863 19.290 1.00 90.94 88 PHE A N 1
ATOM 630 C CA . PHE A 1 88 ? -2.299 4.137 18.054 1.00 90.94 88 PHE A CA 1
ATOM 631 C C . PHE A 1 88 ? -2.210 5.079 16.846 1.00 90.94 88 PHE A C 1
ATOM 633 O O . PHE A 1 88 ? -1.475 4.802 15.897 1.00 90.94 88 PHE A O 1
ATOM 640 N N . TRP A 1 89 ? -2.875 6.238 16.913 1.00 92.75 89 TRP A N 1
ATOM 641 C CA . TRP A 1 89 ? -2.869 7.228 15.830 1.00 92.75 89 TRP A CA 1
ATOM 642 C C . TRP A 1 89 ? -1.503 7.882 15.610 1.00 92.75 89 TRP A C 1
ATOM 644 O O . TRP A 1 89 ? -1.095 8.065 14.463 1.00 92.75 89 TRP A O 1
ATOM 654 N N . GLY A 1 90 ? -0.762 8.185 16.679 1.00 93.62 90 GLY A N 1
ATOM 655 C CA . GLY A 1 90 ? 0.597 8.720 16.585 1.00 93.62 90 GLY A CA 1
ATOM 656 C C . GLY A 1 90 ? 1.549 7.762 15.863 1.00 93.62 90 GLY A C 1
ATOM 657 O O . GLY A 1 90 ? 2.259 8.172 14.943 1.00 93.62 90 GLY A O 1
ATOM 658 N N . LEU A 1 91 ? 1.511 6.472 16.218 1.00 94.19 91 LEU A N 1
ATOM 659 C CA . LEU A 1 91 ? 2.269 5.430 15.521 1.00 94.19 91 LEU A CA 1
ATOM 660 C C . LEU A 1 91 ? 1.794 5.261 14.071 1.00 94.19 91 LEU A C 1
ATOM 662 O O . LEU A 1 91 ? 2.625 5.190 13.167 1.00 94.19 91 LEU A O 1
ATOM 666 N N . ALA A 1 92 ? 0.480 5.231 13.831 1.00 94.69 92 ALA A N 1
ATOM 667 C CA . ALA A 1 92 ? -0.099 5.096 12.498 1.00 94.69 92 ALA A CA 1
ATOM 668 C C . ALA A 1 92 ? 0.357 6.209 11.541 1.00 94.69 92 ALA A C 1
ATOM 670 O O . ALA A 1 92 ? 0.843 5.912 10.451 1.00 94.69 92 ALA A O 1
ATOM 671 N N . VAL A 1 93 ? 0.258 7.480 11.948 1.00 96.12 93 VAL A N 1
ATOM 672 C CA . VAL A 1 93 ? 0.689 8.629 11.130 1.00 96.12 93 VAL A CA 1
ATOM 673 C C . VAL A 1 93 ? 2.193 8.579 10.867 1.00 96.12 93 VAL A C 1
ATOM 675 O O . VAL A 1 93 ? 2.611 8.675 9.712 1.00 96.12 93 VAL A O 1
ATOM 678 N N . LEU A 1 94 ? 3.007 8.371 11.910 1.00 95.94 94 LEU A N 1
ATOM 679 C CA . LEU A 1 94 ? 4.463 8.251 11.784 1.00 95.94 94 LEU A CA 1
ATOM 680 C C . LEU A 1 94 ? 4.854 7.166 10.773 1.00 95.94 94 LEU A C 1
ATOM 682 O O . LEU A 1 94 ? 5.744 7.365 9.947 1.00 95.94 94 LEU A O 1
ATOM 686 N N . PHE A 1 95 ? 4.177 6.023 10.820 1.00 94.81 95 PHE A N 1
ATOM 687 C CA . PHE A 1 95 ? 4.514 4.886 9.984 1.00 94.81 95 PHE A CA 1
ATOM 688 C C . PHE A 1 95 ? 3.964 4.993 8.554 1.00 94.81 95 PHE A C 1
ATOM 690 O O . PHE A 1 95 ? 4.641 4.573 7.618 1.00 94.81 95 PHE A O 1
ATOM 697 N N . ILE A 1 96 ? 2.802 5.623 8.340 1.00 96.25 96 ILE A N 1
ATOM 698 C CA . ILE A 1 96 ? 2.333 5.993 6.992 1.00 96.25 96 ILE A CA 1
ATOM 699 C C . ILE A 1 96 ? 3.370 6.896 6.307 1.00 96.25 96 ILE A C 1
ATOM 701 O O . ILE A 1 96 ? 3.736 6.646 5.157 1.00 96.25 96 ILE A O 1
ATOM 705 N N . LEU A 1 97 ? 3.896 7.899 7.021 1.00 96.50 97 LEU A N 1
ATOM 706 C CA . LEU A 1 97 ? 4.964 8.765 6.514 1.00 96.50 97 LEU A CA 1
ATOM 707 C C . LEU A 1 97 ? 6.242 7.967 6.213 1.00 96.50 97 LEU A C 1
ATOM 709 O O . LEU A 1 97 ? 6.823 8.134 5.141 1.00 96.50 97 LEU A O 1
ATOM 713 N N . LEU A 1 98 ? 6.648 7.061 7.109 1.00 94.56 98 LEU A N 1
ATOM 714 C CA . LEU A 1 98 ? 7.824 6.207 6.914 1.00 94.56 98 LEU A CA 1
ATOM 715 C C . LEU A 1 98 ? 7.694 5.299 5.679 1.00 94.56 98 LEU A C 1
ATOM 717 O O . LEU A 1 98 ? 8.656 5.171 4.924 1.00 94.56 98 LEU A O 1
ATOM 721 N N . ILE A 1 99 ? 6.519 4.711 5.432 1.00 93.81 99 ILE A N 1
ATOM 722 C CA . ILE A 1 99 ? 6.258 3.898 4.233 1.00 93.81 99 ILE A CA 1
ATOM 723 C C . ILE A 1 99 ? 6.245 4.758 2.967 1.00 93.81 99 ILE A C 1
ATOM 725 O O . ILE A 1 99 ? 6.834 4.351 1.968 1.00 93.81 99 ILE A O 1
ATOM 729 N N . GLY A 1 100 ? 5.645 5.952 2.996 1.00 93.25 100 GLY A N 1
ATOM 730 C CA . GLY A 1 100 ? 5.674 6.875 1.857 1.00 93.25 100 GLY A CA 1
ATOM 731 C C . GLY A 1 100 ? 7.099 7.291 1.480 1.00 93.25 100 GLY A C 1
ATOM 732 O O . GLY A 1 100 ? 7.497 7.179 0.319 1.00 93.25 100 GLY A O 1
ATOM 733 N N . VAL A 1 101 ? 7.903 7.683 2.473 1.00 92.50 101 VAL A N 1
ATOM 734 C CA . VAL A 1 101 ? 9.327 8.006 2.292 1.00 92.50 101 VAL A CA 1
ATOM 735 C C . VAL A 1 101 ? 10.117 6.780 1.827 1.00 92.50 101 VAL A C 1
ATOM 737 O O . VAL A 1 101 ? 10.898 6.891 0.887 1.00 92.50 101 VAL A O 1
ATOM 740 N N . GLY A 1 102 ? 9.895 5.607 2.425 1.00 88.75 102 GLY A N 1
ATOM 741 C CA . GLY A 1 102 ? 10.575 4.359 2.066 1.00 88.75 102 GLY A CA 1
ATOM 742 C C . GLY A 1 102 ? 10.285 3.903 0.634 1.00 88.75 102 GLY A C 1
ATOM 743 O O . GLY A 1 102 ? 11.207 3.523 -0.086 1.00 88.75 102 GLY A O 1
ATOM 744 N N . ALA A 1 103 ? 9.032 4.009 0.187 1.00 89.94 103 ALA A N 1
ATOM 745 C CA . ALA A 1 103 ? 8.623 3.727 -1.187 1.00 89.94 103 ALA A CA 1
ATOM 746 C C . ALA A 1 103 ? 9.287 4.688 -2.187 1.00 89.94 103 ALA A C 1
ATOM 748 O O . ALA A 1 103 ? 9.885 4.245 -3.169 1.00 89.94 103 ALA A O 1
ATOM 749 N N . GLN A 1 104 ? 9.259 5.996 -1.910 1.00 90.81 104 GLN A N 1
ATOM 750 C CA . GLN A 1 104 ? 9.883 6.994 -2.782 1.00 90.81 104 GLN A CA 1
ATOM 751 C C . GLN A 1 104 ? 11.416 6.869 -2.805 1.00 90.81 104 GLN A C 1
ATOM 753 O O . GLN A 1 104 ? 12.042 7.021 -3.854 1.00 90.81 104 GLN A O 1
ATOM 758 N N . PHE A 1 105 ? 12.033 6.536 -1.669 1.00 87.38 105 PHE A N 1
ATOM 759 C CA . PHE A 1 105 ? 13.462 6.246 -1.573 1.00 87.38 105 PHE A CA 1
ATOM 760 C C . PHE A 1 105 ? 13.845 4.975 -2.345 1.00 87.38 105 PHE A C 1
ATOM 762 O O . PHE A 1 105 ? 14.900 4.951 -2.982 1.00 87.38 105 PHE A O 1
ATOM 769 N N . SER A 1 106 ? 12.992 3.944 -2.338 1.00 84.56 106 SER A N 1
ATOM 770 C CA . SER A 1 106 ? 13.185 2.724 -3.132 1.00 84.56 106 SER A CA 1
ATOM 771 C C . SER A 1 106 ? 13.191 3.024 -4.631 1.00 84.56 106 SER A C 1
ATOM 773 O O . SER A 1 106 ? 14.090 2.565 -5.327 1.00 84.56 106 SER A O 1
ATOM 775 N N . GLU A 1 107 ? 12.258 3.846 -5.123 1.00 83.75 107 GLU A N 1
ATOM 776 C CA . GLU A 1 107 ? 12.228 4.289 -6.528 1.00 83.75 107 GLU A CA 1
ATOM 777 C C . GLU A 1 107 ? 13.494 5.076 -6.911 1.00 83.75 107 GLU A C 1
ATOM 779 O O . GLU A 1 107 ? 14.142 4.775 -7.914 1.00 83.75 107 GLU A O 1
ATOM 784 N N . ILE A 1 108 ? 13.905 6.045 -6.085 1.00 84.12 108 ILE A N 1
ATOM 785 C CA . ILE A 1 108 ? 15.118 6.845 -6.330 1.00 84.12 108 ILE A CA 1
ATOM 786 C C . ILE A 1 108 ? 16.376 5.960 -6.331 1.00 84.12 108 ILE A C 1
ATOM 788 O O . ILE A 1 108 ? 17.273 6.152 -7.156 1.00 84.12 108 ILE A O 1
ATOM 792 N N . SER A 1 109 ? 16.451 4.981 -5.428 1.00 83.44 109 SER A N 1
ATOM 793 C CA . SER A 1 109 ? 17.574 4.040 -5.330 1.00 83.44 109 SER A CA 1
ATOM 794 C C . SER A 1 109 ? 17.624 3.083 -6.524 1.00 83.44 109 SER A C 1
ATOM 796 O O . SER A 1 109 ? 18.698 2.852 -7.081 1.00 83.44 109 SER A O 1
ATOM 798 N N . ALA A 1 110 ? 16.466 2.588 -6.969 1.00 79.00 110 ALA A N 1
ATOM 799 C CA . ALA A 1 110 ? 16.321 1.766 -8.166 1.00 79.00 110 ALA A CA 1
ATOM 800 C C . ALA A 1 110 ? 16.781 2.510 -9.427 1.00 79.00 110 ALA A C 1
ATOM 802 O O . ALA A 1 110 ? 17.625 2.008 -10.170 1.00 79.00 110 ALA A O 1
ATOM 803 N N . ALA A 1 111 ? 16.301 3.740 -9.631 1.00 80.94 111 ALA A N 1
ATOM 804 C CA . ALA A 1 111 ? 16.667 4.566 -10.780 1.00 80.94 111 ALA A CA 1
ATOM 805 C C . ALA A 1 111 ? 18.174 4.880 -10.821 1.00 80.94 111 ALA A C 1
ATOM 807 O O . ALA A 1 111 ? 18.789 4.811 -11.886 1.00 80.94 111 ALA A O 1
ATOM 808 N N . ARG A 1 112 ? 18.793 5.164 -9.664 1.00 82.38 112 ARG A N 1
ATOM 809 C CA . ARG A 1 112 ? 20.247 5.382 -9.546 1.00 82.38 112 ARG A CA 1
ATOM 810 C C . ARG A 1 112 ? 21.052 4.123 -9.871 1.00 82.38 112 ARG A C 1
ATOM 812 O O . ARG A 1 112 ? 22.015 4.214 -10.627 1.00 82.38 112 ARG A O 1
ATOM 819 N N . SER A 1 113 ? 20.648 2.966 -9.348 1.00 80.75 113 SER A N 1
ATOM 820 C CA . SER A 1 113 ? 21.302 1.682 -9.639 1.00 80.75 113 SER A CA 1
ATOM 821 C C . SER A 1 113 ? 21.202 1.318 -11.124 1.00 80.75 113 SER A C 1
ATOM 823 O O . SER A 1 113 ? 22.201 0.949 -11.735 1.00 80.75 113 SER A O 1
ATOM 825 N N . ALA A 1 114 ? 20.031 1.502 -11.739 1.00 78.75 114 ALA A N 1
ATOM 826 C CA . ALA A 1 114 ? 19.824 1.251 -13.164 1.00 78.75 114 ALA A CA 1
ATOM 827 C C . ALA A 1 114 ? 20.684 2.177 -14.052 1.00 78.75 114 ALA A C 1
ATOM 829 O O . ALA A 1 114 ? 21.327 1.719 -14.998 1.00 78.75 114 ALA A O 1
ATOM 830 N N . ALA A 1 115 ? 20.785 3.465 -13.700 1.00 82.38 115 ALA A N 1
ATOM 831 C CA . ALA A 1 115 ? 21.671 4.412 -14.378 1.00 82.38 115 ALA A CA 1
ATOM 832 C C . ALA A 1 115 ? 23.161 4.043 -14.232 1.00 82.38 115 ALA A C 1
ATOM 834 O O . ALA A 1 115 ? 23.900 4.116 -15.213 1.00 82.38 115 ALA A O 1
ATOM 835 N N . ALA A 1 116 ? 23.599 3.594 -13.049 1.00 81.69 116 ALA A N 1
ATOM 836 C CA . ALA A 1 116 ? 24.974 3.138 -12.814 1.00 81.69 116 ALA A CA 1
ATOM 837 C C . ALA A 1 116 ? 25.347 1.883 -13.629 1.00 81.69 116 ALA A C 1
ATOM 839 O O . ALA A 1 116 ? 26.513 1.692 -13.963 1.00 81.69 116 ALA A O 1
ATOM 840 N N . LEU A 1 117 ? 24.358 1.058 -13.990 1.00 82.75 117 LEU A N 1
ATOM 841 C CA . LEU A 1 117 ? 24.509 -0.118 -14.855 1.00 82.75 117 LEU A CA 1
ATOM 842 C C . LEU A 1 117 ? 24.397 0.204 -16.361 1.00 82.75 117 LEU A C 1
ATOM 844 O O . LEU A 1 117 ? 24.388 -0.710 -17.181 1.00 82.75 117 LEU A O 1
ATOM 848 N N . GLY A 1 118 ? 24.298 1.482 -16.749 1.00 79.50 118 GLY A N 1
ATOM 849 C CA . GLY A 1 118 ? 24.178 1.900 -18.153 1.00 79.50 118 GLY A CA 1
ATOM 850 C C . GLY A 1 118 ? 22.780 1.720 -18.762 1.00 79.50 118 GLY A C 1
ATOM 851 O O . GLY A 1 118 ? 22.607 1.888 -19.969 1.00 79.50 118 GLY A O 1
ATOM 852 N N . HIS A 1 119 ? 21.770 1.417 -17.944 1.00 79.44 119 HIS A N 1
ATOM 853 C CA . HIS A 1 119 ? 20.376 1.242 -18.357 1.00 79.44 119 HIS A CA 1
ATOM 854 C C . HIS A 1 119 ? 19.468 2.240 -17.615 1.00 79.44 119 HIS A C 1
ATOM 856 O O . HIS A 1 119 ? 18.703 1.845 -16.733 1.00 79.44 119 HIS A O 1
ATOM 862 N N . PRO A 1 120 ? 19.557 3.552 -17.914 1.00 75.50 120 PRO A N 1
ATOM 863 C CA . PRO A 1 120 ? 18.764 4.563 -17.222 1.00 75.50 120 PRO A CA 1
ATOM 864 C C . PRO A 1 120 ? 17.261 4.320 -17.418 1.00 75.50 120 PRO A C 1
ATOM 866 O O . PRO A 1 120 ? 16.773 4.244 -18.547 1.00 75.50 120 PRO A O 1
ATOM 869 N N . ARG A 1 121 ? 16.522 4.224 -16.305 1.00 76.25 121 ARG A N 1
ATOM 870 C CA . ARG A 1 121 ? 15.055 4.139 -16.316 1.00 76.25 121 ARG A CA 1
ATOM 871 C C . ARG A 1 121 ? 14.425 5.440 -16.816 1.00 76.25 121 ARG A C 1
ATOM 873 O O . ARG A 1 121 ? 15.032 6.511 -16.764 1.00 76.25 121 ARG A O 1
ATOM 880 N N . ARG A 1 122 ? 13.173 5.344 -17.271 1.00 70.62 122 ARG A N 1
ATOM 881 C CA . AR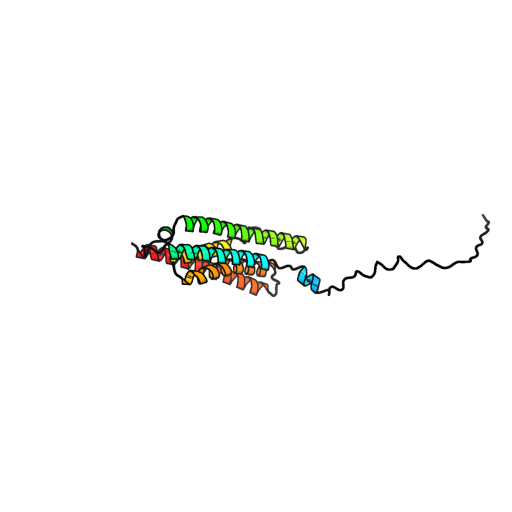G A 1 122 ? 12.376 6.496 -17.709 1.00 70.62 122 ARG A CA 1
ATOM 882 C C . ARG A 1 122 ? 12.214 7.480 -16.545 1.00 70.62 122 ARG A C 1
ATOM 884 O O . ARG A 1 122 ? 11.741 7.105 -15.473 1.00 70.62 122 ARG A O 1
ATOM 891 N N . VAL A 1 123 ? 12.614 8.734 -16.753 1.00 64.56 123 VAL A N 1
ATOM 892 C CA . VAL A 1 123 ? 12.460 9.782 -15.736 1.00 64.56 123 VAL A CA 1
ATOM 893 C C . VAL A 1 123 ? 10.974 10.103 -15.595 1.00 64.56 123 VAL A C 1
ATOM 895 O O . VAL A 1 123 ? 10.342 10.548 -16.549 1.00 64.56 123 VAL A O 1
ATOM 898 N N . HIS A 1 124 ? 10.423 9.870 -14.406 1.00 67.62 124 HIS A N 1
ATOM 899 C CA . HIS A 1 124 ? 9.075 10.301 -14.056 1.00 67.62 124 HIS A CA 1
ATOM 900 C C . HIS A 1 124 ? 9.109 11.770 -13.616 1.00 67.62 124 HIS A C 1
ATOM 902 O O . HIS A 1 124 ? 9.893 12.135 -12.742 1.00 67.62 124 HIS A O 1
ATOM 908 N N . GLU A 1 125 ? 8.241 12.605 -14.190 1.00 69.44 125 GLU A N 1
ATOM 909 C CA . GLU A 1 125 ? 8.156 14.040 -13.862 1.00 69.44 125 GLU A CA 1
ATOM 910 C C . GLU A 1 125 ? 7.651 14.300 -12.431 1.00 69.44 125 GLU A C 1
ATOM 912 O O . GLU A 1 125 ? 7.958 15.337 -11.845 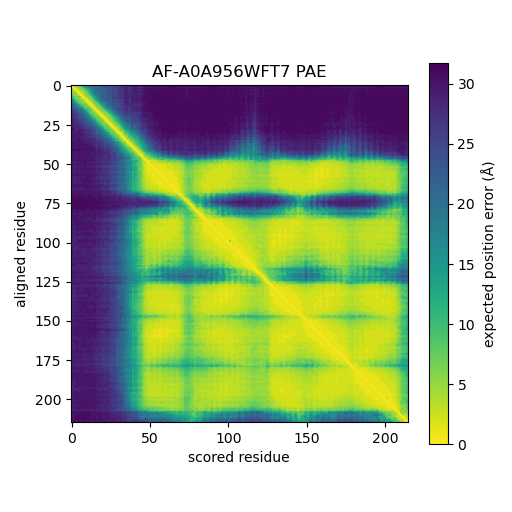1.00 69.44 125 GLU A O 1
ATOM 917 N N . PHE A 1 126 ? 6.908 13.350 -11.847 1.00 75.06 126 PHE A N 1
ATOM 918 C CA . PHE A 1 126 ? 6.284 13.488 -10.529 1.00 75.06 126 PHE A CA 1
ATOM 919 C C . PHE A 1 126 ? 6.602 12.303 -9.597 1.00 75.06 126 PHE A C 1
ATOM 921 O O . PHE A 1 126 ? 6.416 11.145 -9.998 1.0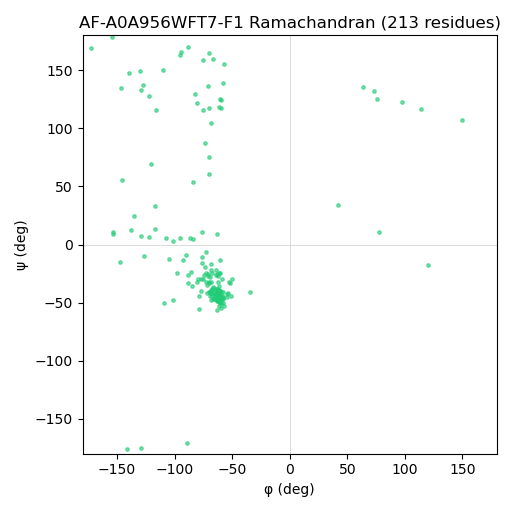0 75.06 126 PHE A O 1
ATOM 928 N N . PRO A 1 127 ? 6.998 12.559 -8.330 1.00 84.50 127 PRO A N 1
ATOM 929 C CA . PRO A 1 127 ? 7.221 11.518 -7.330 1.00 84.50 127 PRO A CA 1
ATOM 930 C C . PRO A 1 127 ? 5.882 10.878 -6.952 1.00 84.50 127 PRO A C 1
ATOM 932 O O . PRO A 1 127 ? 5.057 11.481 -6.263 1.00 84.50 127 PRO A O 1
ATOM 935 N N . THR A 1 128 ? 5.647 9.667 -7.452 1.00 89.56 128 THR A N 1
ATOM 936 C CA . THR A 1 128 ? 4.340 8.989 -7.394 1.00 89.56 128 THR A CA 1
ATOM 937 C C . THR A 1 128 ? 4.403 7.588 -6.784 1.00 89.56 128 THR A C 1
ATOM 939 O O . THR A 1 128 ? 3.353 7.037 -6.452 1.00 89.56 128 THR A O 1
ATOM 942 N N . ALA A 1 129 ? 5.596 7.020 -6.553 1.00 88.94 129 ALA A N 1
ATOM 943 C CA . ALA A 1 129 ? 5.747 5.689 -5.954 1.00 88.94 129 ALA A CA 1
ATOM 944 C C . ALA A 1 129 ? 5.196 5.588 -4.522 1.00 88.94 129 ALA A C 1
ATOM 946 O O . ALA A 1 129 ? 4.797 4.506 -4.102 1.00 88.94 129 ALA A O 1
ATOM 947 N N . TRP A 1 130 ? 5.131 6.697 -3.779 1.00 93.44 130 TRP A N 1
ATOM 948 C CA . TRP A 1 130 ? 4.581 6.727 -2.419 1.00 93.44 130 TRP A CA 1
ATOM 949 C C . TRP A 1 130 ? 3.052 6.586 -2.348 1.00 93.44 130 TRP A C 1
ATOM 951 O O . TRP A 1 130 ? 2.544 6.143 -1.319 1.00 93.44 130 TRP A O 1
ATOM 961 N N . ILE A 1 131 ? 2.316 6.943 -3.410 1.00 94.06 131 ILE A N 1
ATOM 962 C CA . ILE A 1 131 ? 0.856 7.143 -3.356 1.00 94.06 131 ILE A CA 1
ATOM 963 C C . ILE A 1 131 ? 0.124 5.846 -2.999 1.00 94.06 131 ILE A C 1
ATOM 965 O O . ILE A 1 131 ? -0.608 5.797 -2.013 1.00 94.06 131 ILE A O 1
ATOM 969 N N . ILE A 1 132 ? 0.335 4.779 -3.776 1.00 93.69 132 ILE A N 1
ATOM 970 C CA . ILE A 1 132 ? -0.390 3.513 -3.588 1.00 93.69 132 ILE A CA 1
ATOM 971 C C . ILE A 1 132 ? 0.000 2.830 -2.258 1.00 93.69 132 ILE A C 1
ATOM 973 O O . ILE A 1 132 ? -0.918 2.440 -1.532 1.00 93.69 132 ILE A O 1
ATOM 977 N N . PRO A 1 133 ? 1.292 2.747 -1.859 1.00 94.44 133 PRO A N 1
ATOM 978 C CA . PRO A 1 133 ? 1.683 2.297 -0.522 1.00 94.44 133 PRO A CA 1
ATOM 979 C C . PRO A 1 133 ? 1.016 3.080 0.614 1.00 94.44 133 PRO A C 1
ATOM 981 O O . PRO A 1 133 ? 0.511 2.467 1.552 1.00 94.44 133 PRO A O 1
ATOM 984 N N . VAL A 1 134 ? 0.959 4.416 0.534 1.00 96.00 134 VAL A N 1
ATOM 985 C CA . VAL A 1 134 ? 0.335 5.265 1.566 1.00 96.00 134 VAL A CA 1
ATOM 986 C C . VAL A 1 134 ? -1.176 5.051 1.635 1.00 96.00 134 VAL A C 1
ATOM 988 O O . VAL A 1 134 ? -1.700 4.824 2.725 1.00 96.00 134 VAL A O 1
ATOM 991 N N . CYS A 1 135 ? -1.879 5.045 0.499 1.00 95.75 135 CYS A N 1
ATOM 992 C CA . CYS A 1 135 ? -3.315 4.755 0.457 1.00 95.75 135 CYS A CA 1
ATOM 993 C C . CYS A 1 135 ? -3.632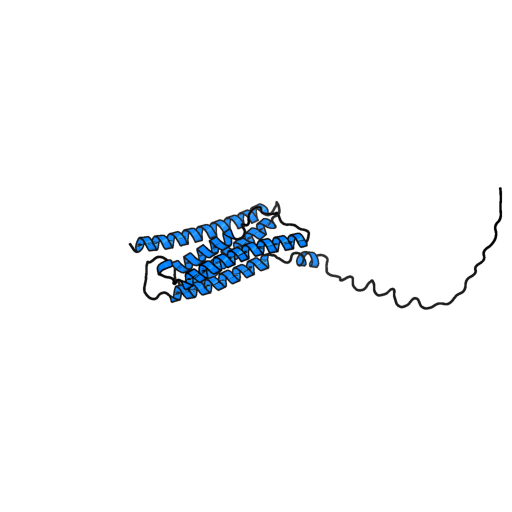 3.342 0.973 1.00 95.75 135 CYS A C 1
ATOM 995 O O . CYS A 1 135 ? -4.601 3.156 1.707 1.00 95.75 135 CYS A O 1
ATOM 997 N N . GLY A 1 136 ? -2.794 2.359 0.638 1.00 95.38 136 GLY A N 1
ATOM 998 C CA . GLY A 1 136 ? -2.898 0.979 1.105 1.00 95.38 136 GLY A CA 1
ATOM 999 C C . GLY A 1 136 ? -2.701 0.827 2.609 1.00 95.38 136 GLY A C 1
ATOM 1000 O O . GLY A 1 136 ? -3.501 0.176 3.279 1.00 95.38 136 GLY A O 1
ATOM 1001 N N . MET A 1 137 ? -1.674 1.477 3.153 1.00 96.19 137 MET A N 1
ATOM 1002 C CA . MET A 1 137 ? -1.412 1.519 4.591 1.00 96.19 137 MET A CA 1
ATOM 1003 C C . MET A 1 137 ? -2.533 2.216 5.356 1.00 96.19 137 MET A C 1
ATOM 1005 O O . MET A 1 137 ? -3.000 1.688 6.361 1.00 96.19 137 MET A O 1
ATOM 1009 N N . PHE A 1 138 ? -3.010 3.358 4.858 1.00 95.38 138 PHE A N 1
ATOM 1010 C CA . PHE A 1 138 ? -4.158 4.058 5.427 1.00 95.38 138 PHE A CA 1
ATOM 1011 C C . PHE A 1 138 ? -5.412 3.168 5.442 1.00 95.38 138 PHE A C 1
ATOM 1013 O O . PHE A 1 138 ? -6.063 3.051 6.478 1.00 95.38 138 PHE A O 1
ATOM 1020 N N . ALA A 1 139 ? -5.714 2.478 4.336 1.00 94.00 139 ALA A N 1
ATOM 1021 C CA . ALA A 1 139 ? -6.832 1.537 4.255 1.00 94.00 139 ALA A CA 1
ATOM 1022 C C . ALA A 1 139 ? -6.702 0.380 5.261 1.00 94.00 139 ALA A C 1
ATOM 1024 O O . ALA A 1 139 ? -7.663 0.067 5.963 1.00 94.00 139 ALA A O 1
ATOM 1025 N N . ALA A 1 140 ? -5.514 -0.227 5.371 1.00 94.38 140 ALA A N 1
ATOM 1026 C CA . ALA A 1 140 ? -5.243 -1.302 6.324 1.00 94.38 140 ALA A CA 1
ATOM 1027 C C . ALA A 1 140 ? -5.431 -0.837 7.776 1.00 94.38 140 ALA A C 1
ATOM 1029 O O . ALA A 1 140 ? -6.127 -1.491 8.549 1.00 94.38 140 ALA A O 1
ATOM 1030 N N . ILE A 1 141 ? -4.860 0.317 8.132 1.00 94.00 141 ILE A N 1
ATOM 1031 C CA . ILE A 1 141 ? -4.960 0.911 9.472 1.00 94.00 141 ILE A CA 1
ATOM 1032 C C . ILE A 1 141 ? -6.416 1.238 9.810 1.00 94.00 141 ILE A C 1
ATOM 1034 O O . ILE A 1 141 ? -6.878 0.868 10.885 1.00 94.00 141 ILE A O 1
ATOM 1038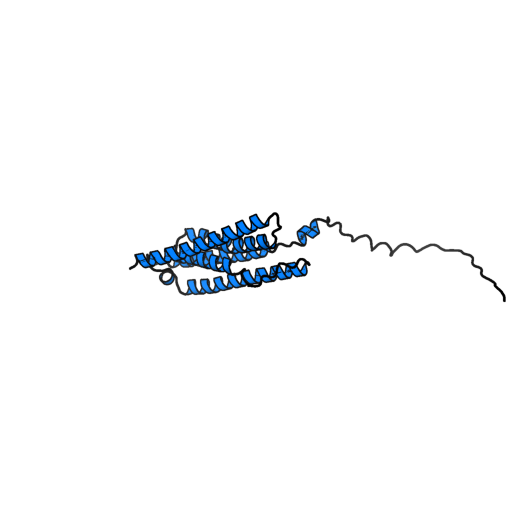 N N . MET A 1 142 ? -7.162 1.852 8.885 1.00 91.44 142 MET A N 1
ATOM 1039 C CA . MET A 1 142 ? -8.586 2.140 9.073 1.00 91.44 142 MET A CA 1
ATOM 1040 C C . MET A 1 142 ? -9.417 0.864 9.261 1.00 91.44 142 MET A C 1
ATOM 1042 O O . MET A 1 142 ? -10.285 0.841 10.129 1.00 91.44 142 MET A O 1
ATOM 1046 N N . LEU A 1 143 ? -9.155 -0.216 8.512 1.00 89.75 143 LEU A N 1
ATOM 1047 C CA . LEU A 1 143 ? -9.846 -1.500 8.710 1.00 89.75 143 LEU A CA 1
ATOM 1048 C C . LEU A 1 143 ? -9.549 -2.103 10.087 1.00 89.75 143 LEU A C 1
ATOM 1050 O O . LEU A 1 143 ? -10.474 -2.548 10.766 1.00 89.75 143 LEU A O 1
ATOM 1054 N N . VAL A 1 144 ? -8.289 -2.073 10.527 1.00 90.62 144 VAL A N 1
ATOM 1055 C CA . VAL A 1 144 ? -7.884 -2.537 11.862 1.00 90.62 144 VAL A CA 1
ATOM 1056 C C . VAL A 1 144 ? -8.572 -1.726 12.964 1.00 90.62 144 VAL A C 1
ATOM 1058 O O . VAL A 1 144 ? -9.199 -2.316 13.845 1.00 90.62 144 VAL A O 1
ATOM 1061 N N . ALA A 1 145 ? -8.527 -0.396 12.856 1.00 88.38 145 ALA A N 1
ATOM 1062 C CA . ALA A 1 145 ? -9.134 0.558 13.786 1.00 88.38 145 ALA A CA 1
ATOM 1063 C C . ALA A 1 145 ? -10.668 0.636 13.703 1.00 88.38 145 ALA A C 1
ATOM 1065 O O . ALA A 1 145 ? -11.282 1.329 14.501 1.00 88.38 145 ALA A O 1
ATOM 1066 N N . THR A 1 146 ? -11.303 -0.045 12.743 1.00 85.12 146 THR A N 1
ATOM 1067 C CA . THR A 1 146 ? -12.770 -0.164 12.670 1.00 85.12 146 THR A CA 1
ATOM 1068 C C . THR A 1 146 ? -13.219 -1.527 13.193 1.00 85.12 146 THR A C 1
ATOM 1070 O O . THR A 1 146 ? -14.122 -1.625 14.020 1.00 85.12 146 THR A O 1
ATOM 1073 N N . LEU A 1 147 ? -12.582 -2.611 12.740 1.00 83.56 147 LEU A N 1
ATOM 1074 C CA . LEU A 1 147 ? -13.075 -3.973 12.955 1.00 83.56 147 LEU A CA 1
ATOM 1075 C C . LEU A 1 147 ? -12.651 -4.592 14.294 1.00 83.56 147 LEU A C 1
ATOM 1077 O O . LEU A 1 147 ? -13.318 -5.525 14.741 1.00 83.56 147 LEU A O 1
ATOM 1081 N N . HIS A 1 148 ? -11.552 -4.129 14.910 1.00 81.31 148 HIS A N 1
ATOM 1082 C CA . HIS A 1 148 ? -11.051 -4.564 16.229 1.00 81.31 148 HIS A CA 1
ATOM 1083 C C . HIS A 1 148 ? -11.115 -6.088 16.471 1.00 81.31 148 HIS A C 1
ATOM 1085 O O . HIS A 1 148 ? -11.422 -6.543 17.577 1.00 81.31 148 HIS A O 1
ATOM 1091 N N . SER A 1 149 ? -10.913 -6.910 15.440 1.00 84.38 149 SER A N 1
ATOM 1092 C CA . SER A 1 149 ? -11.157 -8.358 15.485 1.00 84.38 149 SER A CA 1
ATOM 1093 C C . SER A 1 149 ? -9.852 -9.142 15.448 1.00 84.38 149 SER A C 1
ATOM 1095 O O . SER A 1 149 ? -8.882 -8.722 14.826 1.00 84.38 149 SER A O 1
ATOM 1097 N N . THR A 1 150 ? -9.826 -10.326 16.060 1.00 87.06 150 THR 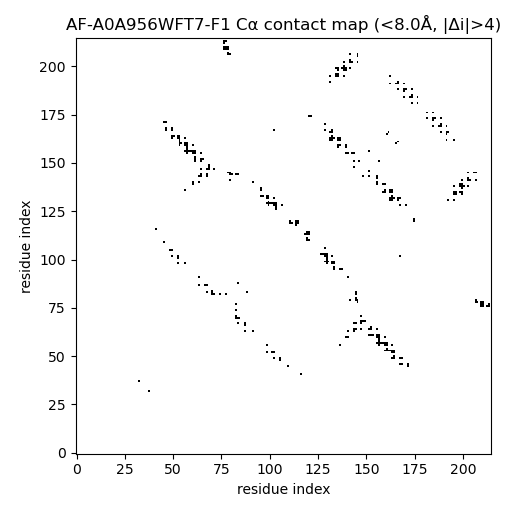A N 1
ATOM 1098 C CA . THR A 1 150 ? -8.652 -11.219 16.024 1.00 87.06 150 THR A CA 1
ATOM 1099 C C . THR A 1 150 ? -8.278 -11.646 14.600 1.00 87.06 150 THR A C 1
ATOM 1101 O O . THR A 1 150 ? -7.110 -11.896 14.320 1.00 87.06 150 THR A O 1
ATOM 1104 N N . ALA A 1 151 ? -9.234 -11.637 13.663 1.00 88.25 151 ALA A N 1
ATOM 1105 C CA . ALA A 1 151 ? -8.972 -11.822 12.237 1.00 88.25 151 ALA A CA 1
ATOM 1106 C C . ALA A 1 151 ? -7.999 -10.769 11.665 1.00 88.25 151 ALA A C 1
ATOM 1108 O O . ALA A 1 151 ? -7.233 -11.077 10.751 1.00 88.25 151 ALA A O 1
ATOM 1109 N N . MET A 1 152 ? -7.964 -9.551 12.221 1.00 90.62 152 MET A N 1
ATOM 1110 C CA . MET A 1 152 ? -7.029 -8.499 11.810 1.00 90.62 152 MET A CA 1
ATOM 1111 C C . MET A 1 152 ? -5.567 -8.799 12.158 1.00 90.62 152 MET A C 1
ATOM 1113 O O . MET A 1 152 ? -4.693 -8.215 11.525 1.00 90.62 152 MET A O 1
ATOM 1117 N N . PHE A 1 153 ? -5.273 -9.748 13.057 1.00 92.19 153 PHE A N 1
ATOM 1118 C CA . PHE A 1 153 ? -3.901 -10.237 13.272 1.00 92.19 153 PHE A CA 1
ATOM 1119 C C . PHE A 1 153 ? -3.319 -10.932 12.032 1.00 92.19 153 PHE A C 1
ATOM 1121 O O . PHE A 1 153 ? -2.105 -11.016 11.891 1.00 92.19 153 PHE A O 1
ATOM 1128 N N . VAL A 1 154 ? -4.173 -11.422 11.127 1.00 94.56 154 VAL A N 1
ATOM 1129 C CA . VAL A 1 154 ? -3.760 -12.043 9.860 1.00 94.56 154 VAL A CA 1
ATOM 1130 C C . VAL A 1 154 ? -4.117 -11.132 8.686 1.00 94.56 154 VAL A C 1
ATOM 1132 O O . VAL A 1 154 ? -3.261 -10.808 7.867 1.00 94.56 154 VAL A O 1
ATOM 1135 N N . ALA A 1 155 ? -5.362 -10.654 8.624 1.00 92.75 155 ALA A N 1
ATOM 1136 C CA . ALA A 1 155 ? -5.844 -9.833 7.519 1.00 92.75 155 ALA A CA 1
ATOM 1137 C C . ALA A 1 155 ? -5.137 -8.470 7.427 1.00 92.75 155 ALA A C 1
ATOM 1139 O O . ALA A 1 155 ? -4.770 -8.066 6.329 1.00 92.75 155 ALA A O 1
ATOM 1140 N N . GLY A 1 156 ? -4.894 -7.781 8.550 1.00 92.88 156 GLY A N 1
ATOM 1141 C CA . GLY A 1 156 ? -4.213 -6.479 8.563 1.00 92.88 156 GLY A CA 1
ATOM 1142 C C . GLY A 1 156 ? -2.796 -6.552 7.975 1.00 92.88 156 GLY A C 1
ATOM 1143 O O . GLY A 1 156 ? -2.513 -5.846 7.004 1.00 92.88 156 GLY A O 1
ATOM 1144 N N . PRO A 1 157 ? -1.922 -7.443 8.486 1.00 96.06 157 PRO A N 1
ATOM 1145 C CA . PRO A 1 157 ? -0.594 -7.682 7.924 1.00 96.06 157 PRO A CA 1
ATOM 1146 C C . PRO A 1 157 ? -0.602 -8.112 6.456 1.00 96.06 157 PRO A C 1
ATOM 1148 O O . PRO A 1 157 ? 0.213 -7.609 5.687 1.00 96.06 157 PRO A O 1
ATOM 1151 N N . LEU A 1 158 ? -1.525 -8.989 6.036 1.00 96.38 158 LEU A N 1
ATOM 1152 C CA . LEU A 1 158 ? -1.634 -9.400 4.630 1.00 96.38 158 LEU A CA 1
ATOM 1153 C C . LEU A 1 158 ? -2.045 -8.235 3.720 1.00 96.38 158 LEU A C 1
ATOM 1155 O O . LEU A 1 158 ? -1.444 -8.054 2.663 1.00 96.38 158 LEU A O 1
ATOM 1159 N N . ILE A 1 159 ? -3.023 -7.418 4.124 1.00 95.06 159 ILE A N 1
ATOM 1160 C CA . ILE A 1 159 ? -3.438 -6.234 3.358 1.00 95.06 159 ILE A CA 1
ATOM 1161 C C . ILE A 1 159 ? -2.269 -5.252 3.236 1.00 95.06 159 ILE A C 1
ATOM 1163 O O . ILE A 1 159 ? -1.984 -4.795 2.132 1.00 95.06 159 ILE A O 1
ATOM 1167 N N . ALA A 1 160 ? -1.551 -4.969 4.326 1.00 95.62 160 ALA A N 1
ATOM 1168 C CA . ALA A 1 160 ? -0.372 -4.102 4.298 1.00 95.62 160 ALA A CA 1
ATOM 1169 C C . ALA A 1 160 ? 0.742 -4.661 3.394 1.00 95.62 160 ALA A C 1
ATOM 1171 O O . ALA A 1 160 ? 1.281 -3.931 2.560 1.00 95.62 160 ALA A O 1
ATOM 1172 N N . PHE A 1 161 ? 1.038 -5.961 3.501 1.00 95.12 161 PHE A N 1
ATOM 1173 C CA . PHE A 1 161 ? 2.015 -6.647 2.656 1.00 95.12 161 PHE A CA 1
ATOM 1174 C C . PHE A 1 161 ? 1.666 -6.519 1.169 1.00 95.12 161 PHE A C 1
ATOM 1176 O O . PHE A 1 161 ? 2.487 -6.056 0.380 1.00 95.12 161 PHE A O 1
ATOM 1183 N N . PHE A 1 162 ? 0.442 -6.878 0.773 1.00 94.69 162 PHE A N 1
ATOM 1184 C CA . PHE A 1 162 ? 0.039 -6.848 -0.633 1.00 94.69 162 PHE A CA 1
ATOM 1185 C C . PHE A 1 162 ? -0.168 -5.430 -1.167 1.00 94.69 162 PHE A C 1
ATOM 1187 O O . PHE A 1 162 ? 0.133 -5.184 -2.332 1.00 94.69 162 PHE A O 1
ATOM 1194 N N . ALA A 1 163 ? -0.616 -4.477 -0.351 1.00 94.00 163 ALA A N 1
ATOM 1195 C CA . ALA A 1 163 ? -0.782 -3.101 -0.801 1.00 94.00 163 ALA A CA 1
ATOM 1196 C C . ALA A 1 163 ? 0.566 -2.393 -1.013 1.00 94.00 163 ALA A C 1
ATOM 1198 O O . ALA A 1 163 ? 0.743 -1.709 -2.019 1.00 94.00 163 ALA A O 1
ATOM 1199 N N . VAL A 1 164 ? 1.540 -2.585 -0.117 1.00 93.69 164 VAL A N 1
ATOM 1200 C CA . VAL A 1 164 ? 2.886 -2.003 -0.250 1.00 93.69 164 VAL A CA 1
ATOM 1201 C C . VAL A 1 164 ? 3.729 -2.799 -1.248 1.00 93.69 164 VAL A C 1
ATOM 1203 O O . VAL A 1 164 ? 4.201 -2.251 -2.239 1.00 93.69 164 VAL A O 1
ATOM 1206 N N . GLY A 1 165 ? 3.882 -4.106 -1.035 1.00 91.88 165 GLY A N 1
ATOM 1207 C CA . GLY A 1 165 ? 4.714 -4.971 -1.873 1.00 91.88 165 GLY A CA 1
ATOM 1208 C C . GLY A 1 165 ? 4.143 -5.150 -3.274 1.00 91.88 165 GLY A C 1
ATOM 1209 O O . GLY A 1 165 ? 4.879 -5.053 -4.251 1.00 91.88 165 GLY A O 1
ATOM 1210 N N . GLY A 1 166 ? 2.826 -5.334 -3.393 1.00 90.81 166 GLY A N 1
ATOM 1211 C CA . GLY A 1 166 ? 2.152 -5.476 -4.683 1.00 90.81 166 GLY A CA 1
ATOM 1212 C C . GLY A 1 166 ? 2.153 -4.194 -5.513 1.00 90.81 166 GLY A C 1
ATOM 1213 O O . GLY A 1 166 ? 2.258 -4.286 -6.731 1.00 90.81 166 GLY A O 1
ATOM 1214 N N . SER A 1 167 ? 2.104 -3.004 -4.901 1.00 92.12 167 SER A N 1
ATOM 1215 C CA . SER A 1 167 ? 2.186 -1.746 -5.662 1.00 92.12 167 SER A CA 1
ATOM 1216 C C . SER A 1 167 ? 3.604 -1.416 -6.116 1.00 92.12 167 SER A C 1
ATOM 1218 O O . SER A 1 167 ? 3.783 -1.017 -7.266 1.00 92.12 167 SER A O 1
ATOM 1220 N N . LEU A 1 168 ? 4.612 -1.657 -5.271 1.00 90.69 168 LEU A N 1
ATOM 1221 C CA . LEU A 1 168 ? 6.019 -1.542 -5.662 1.00 90.69 168 LEU A CA 1
ATOM 1222 C C . LEU A 1 168 ? 6.367 -2.556 -6.762 1.00 90.69 168 LEU A C 1
ATOM 1224 O O . LEU A 1 168 ? 6.911 -2.164 -7.790 1.00 90.69 168 LEU A O 1
ATOM 1228 N N . LEU A 1 169 ? 5.961 -3.823 -6.613 1.00 89.56 169 LEU A N 1
ATOM 1229 C CA . LEU A 1 169 ? 6.137 -4.861 -7.635 1.00 89.56 169 LEU A CA 1
ATOM 1230 C C . LEU A 1 169 ? 5.417 -4.509 -8.943 1.00 89.56 169 LEU A C 1
ATOM 1232 O O . LEU A 1 169 ? 6.003 -4.615 -10.013 1.00 89.56 169 LEU A O 1
ATOM 1236 N N . ALA A 1 170 ? 4.159 -4.070 -8.883 1.00 90.31 170 ALA A N 1
ATOM 1237 C CA . ALA A 1 170 ? 3.401 -3.718 -10.080 1.00 90.31 170 ALA A CA 1
ATOM 1238 C C . ALA A 1 170 ? 3.932 -2.461 -10.784 1.00 90.31 170 ALA A C 1
ATOM 1240 O O . ALA A 1 170 ? 3.644 -2.263 -11.962 1.00 90.31 170 ALA A O 1
ATOM 1241 N N . ARG A 1 171 ? 4.663 -1.590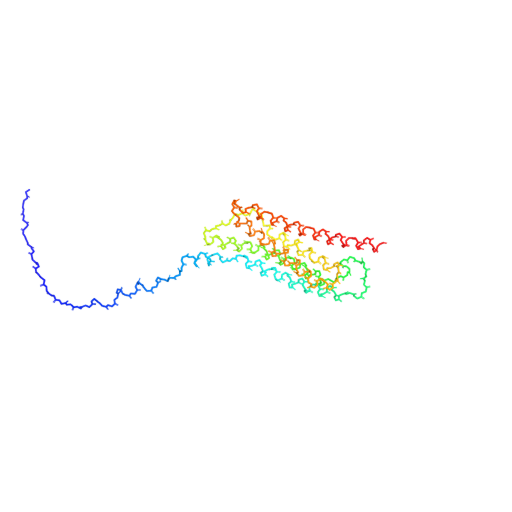 -10.078 1.00 88.75 171 ARG A N 1
ATOM 1242 C CA . ARG A 1 171 ? 5.385 -0.458 -10.672 1.00 88.75 171 ARG A CA 1
ATOM 1243 C C . ARG A 1 171 ? 6.690 -0.922 -11.322 1.00 88.75 171 ARG A C 1
ATOM 1245 O O . ARG A 1 171 ? 6.935 -0.565 -12.465 1.00 88.75 171 ARG A O 1
ATOM 1252 N N . ASP A 1 172 ? 7.455 -1.788 -10.659 1.00 85.50 172 ASP A N 1
ATOM 1253 C CA . ASP A 1 172 ? 8.696 -2.368 -11.200 1.00 85.50 172 ASP A CA 1
ATOM 1254 C C . ASP A 1 172 ? 8.429 -3.199 -12.472 1.00 85.50 172 ASP A C 1
ATOM 1256 O O . ASP A 1 172 ? 9.110 -3.040 -13.480 1.00 85.50 172 ASP A O 1
ATOM 1260 N N . LEU A 1 173 ? 7.346 -3.989 -12.483 1.00 87.00 173 LEU A N 1
ATOM 1261 C CA . LEU A 1 173 ? 6.863 -4.711 -13.669 1.00 87.00 173 LEU A CA 1
ATOM 1262 C C . LEU A 1 173 ? 6.450 -3.790 -14.828 1.00 87.00 173 LEU A C 1
ATOM 1264 O O . LEU A 1 173 ? 6.456 -4.235 -15.974 1.00 87.00 173 LEU A O 1
ATOM 1268 N N . LEU A 1 174 ? 6.038 -2.550 -14.540 1.00 87.38 174 LEU A N 1
ATOM 1269 C CA . LEU A 1 174 ? 5.646 -1.558 -15.544 1.00 87.38 174 LEU A CA 1
ATOM 1270 C C . LEU A 1 174 ? 6.864 -0.796 -16.089 1.00 87.38 174 LEU A C 1
ATOM 1272 O O . LEU A 1 174 ? 6.905 -0.519 -17.285 1.00 87.38 174 LEU A O 1
ATOM 1276 N N . ASP A 1 175 ? 7.858 -0.520 -15.239 1.00 83.69 175 ASP A N 1
ATOM 1277 C CA . ASP A 1 175 ? 9.160 0.044 -15.621 1.00 83.69 175 ASP A CA 1
ATOM 1278 C C . ASP A 1 175 ? 9.969 -0.922 -16.506 1.00 83.69 175 ASP A C 1
ATOM 1280 O O . ASP A 1 175 ? 10.557 -0.503 -17.502 1.00 83.69 175 ASP A O 1
ATOM 1284 N N . ASP A 1 176 ? 9.984 -2.214 -16.160 1.00 83.38 176 ASP A N 1
ATOM 1285 C CA . ASP A 1 176 ? 10.715 -3.270 -16.876 1.00 83.38 176 ASP A CA 1
ATOM 1286 C C . ASP A 1 176 ? 9.920 -3.839 -18.085 1.00 83.38 176 ASP A C 1
ATOM 1288 O O . ASP A 1 176 ? 10.345 -4.810 -18.724 1.00 83.38 176 ASP A O 1
ATOM 1292 N N . ALA A 1 177 ? 8.747 -3.279 -18.410 1.00 85.62 177 ALA A N 1
ATOM 1293 C CA . ALA A 1 177 ? 7.867 -3.805 -19.451 1.00 85.62 177 ALA A CA 1
ATOM 1294 C C . ALA A 1 177 ? 8.409 -3.598 -20.879 1.00 85.62 177 ALA A C 1
ATOM 1296 O O . ALA A 1 177 ? 8.825 -2.512 -21.274 1.00 85.62 177 ALA A O 1
ATOM 1297 N N . THR A 1 178 ? 8.297 -4.645 -21.696 1.00 86.62 178 THR A N 1
ATOM 1298 C CA . THR A 1 178 ? 8.519 -4.602 -23.152 1.00 86.62 178 THR A CA 1
ATOM 1299 C C . THR A 1 178 ? 7.195 -4.383 -23.882 1.00 86.62 178 THR A C 1
ATOM 1301 O O . THR A 1 178 ? 6.136 -4.633 -23.305 1.00 86.62 178 THR A O 1
ATOM 1304 N N . ASP A 1 179 ? 7.216 -4.035 -25.171 1.00 88.06 179 ASP A N 1
ATOM 1305 C CA . ASP A 1 179 ? 5.992 -3.896 -25.984 1.00 88.06 179 ASP A CA 1
ATOM 1306 C C . ASP A 1 179 ? 5.081 -5.141 -25.928 1.00 88.06 179 ASP A C 1
ATOM 1308 O O . ASP A 1 179 ? 3.854 -5.028 -25.939 1.00 88.06 179 ASP A O 1
ATOM 1312 N N . ALA A 1 180 ? 5.672 -6.335 -25.792 1.00 85.88 180 ALA A N 1
ATOM 1313 C CA . ALA A 1 180 ? 4.945 -7.596 -25.649 1.00 85.88 180 ALA A CA 1
ATOM 1314 C C . ALA A 1 180 ? 4.326 -7.805 -24.250 1.00 85.88 180 ALA A C 1
ATOM 1316 O O . ALA A 1 180 ? 3.299 -8.473 -24.129 1.00 85.88 180 ALA A O 1
ATOM 1317 N N . THR A 1 181 ? 4.923 -7.251 -23.187 1.00 89.31 181 THR A N 1
ATOM 1318 C CA . THR A 1 181 ? 4.490 -7.454 -21.788 1.00 89.31 181 THR A CA 1
ATOM 1319 C C . THR A 1 181 ? 3.756 -6.257 -21.173 1.00 89.31 181 THR A C 1
ATOM 1321 O O . THR A 1 181 ? 3.089 -6.418 -20.148 1.00 89.31 181 THR A O 1
ATOM 1324 N N . LEU A 1 182 ? 3.785 -5.086 -21.820 1.00 91.69 182 LEU A N 1
ATOM 1325 C CA . LEU A 1 182 ? 3.201 -3.826 -21.344 1.00 91.69 182 LEU A CA 1
ATOM 1326 C C . LEU A 1 182 ? 1.719 -3.942 -20.969 1.00 91.69 182 LEU A C 1
ATOM 1328 O O . LEU A 1 182 ? 1.308 -3.438 -19.925 1.00 91.69 182 LEU A O 1
ATOM 1332 N N . ARG A 1 183 ? 0.913 -4.654 -21.771 1.00 92.75 183 ARG A N 1
ATOM 1333 C CA . ARG A 1 183 ? -0.513 -4.880 -21.464 1.00 92.75 183 ARG A CA 1
ATOM 1334 C C . ARG A 1 183 ? -0.693 -5.625 -20.139 1.00 92.75 183 ARG A C 1
ATOM 1336 O O . ARG A 1 183 ? -1.564 -5.261 -19.351 1.00 92.75 183 ARG A O 1
ATOM 1343 N N . THR A 1 184 ? 0.122 -6.647 -19.886 1.00 92.00 184 THR A N 1
ATOM 1344 C CA . THR A 1 184 ? 0.056 -7.454 -18.661 1.00 92.00 184 THR A CA 1
ATOM 1345 C C . THR A 1 184 ? 0.482 -6.631 -17.450 1.00 92.00 184 THR A C 1
ATOM 1347 O O . THR A 1 184 ? -0.253 -6.582 -16.467 1.00 92.00 184 THR A O 1
ATOM 1350 N N . ALA A 1 185 ? 1.603 -5.910 -17.544 1.00 90.00 185 ALA A N 1
ATOM 1351 C CA . ALA A 1 185 ? 2.088 -5.039 -16.474 1.00 90.00 185 ALA A CA 1
ATOM 1352 C C . ALA A 1 185 ? 1.074 -3.938 -16.111 1.00 90.00 185 ALA A C 1
ATOM 1354 O O . ALA A 1 185 ? 0.709 -3.791 -14.944 1.00 90.00 185 ALA A O 1
ATOM 1355 N N . ALA A 1 186 ? 0.529 -3.236 -17.111 1.00 92.88 186 ALA A N 1
ATOM 1356 C CA . ALA A 1 186 ? -0.509 -2.226 -16.909 1.00 92.88 186 ALA A CA 1
ATOM 1357 C C . ALA A 1 186 ? -1.791 -2.814 -16.289 1.00 92.88 186 ALA A C 1
ATOM 1359 O O . ALA A 1 186 ? -2.418 -2.172 -15.445 1.00 92.88 186 ALA A O 1
ATOM 1360 N N . THR A 1 187 ? -2.161 -4.049 -16.649 1.00 94.69 187 THR A N 1
ATOM 1361 C CA . THR A 1 187 ? -3.307 -4.755 -16.049 1.00 94.69 187 THR A CA 1
ATOM 1362 C C . THR A 1 187 ? -3.059 -5.061 -14.570 1.00 94.69 187 THR A C 1
ATOM 1364 O O . THR A 1 187 ? -3.908 -4.746 -13.740 1.00 94.69 187 THR A O 1
ATOM 1367 N N . VAL A 1 188 ? -1.885 -5.598 -14.214 1.00 92.62 188 VAL A N 1
ATOM 1368 C CA . VAL A 1 188 ? -1.503 -5.863 -12.814 1.00 92.62 188 VAL A CA 1
ATOM 1369 C C . VAL A 1 188 ? -1.502 -4.568 -11.996 1.00 92.62 188 VAL A C 1
ATOM 1371 O O . VAL A 1 188 ? -2.121 -4.519 -10.934 1.00 92.62 188 VAL A O 1
ATOM 1374 N N . HIS A 1 189 ? -0.897 -3.496 -12.515 1.00 92.19 189 HIS A N 1
ATOM 1375 C CA . HIS A 1 189 ? -0.880 -2.182 -11.866 1.00 92.19 189 HIS A CA 1
ATOM 1376 C C . HIS A 1 189 ? -2.296 -1.629 -11.637 1.00 92.19 189 HIS A C 1
ATOM 1378 O O . HIS A 1 189 ? -2.630 -1.187 -10.538 1.00 92.19 189 HIS A O 1
ATOM 1384 N N . THR A 1 190 ? -3.164 -1.744 -12.646 1.00 95.00 190 THR A N 1
ATOM 1385 C CA . THR A 1 190 ? -4.572 -1.336 -12.561 1.00 95.00 190 THR A CA 1
ATOM 1386 C C . THR A 1 190 ? -5.329 -2.135 -11.497 1.00 95.00 190 THR A C 1
ATOM 1388 O O . THR A 1 190 ? -6.042 -1.536 -10.692 1.00 95.00 190 THR A O 1
ATOM 1391 N N . ILE A 1 191 ? -5.157 -3.461 -11.446 1.00 95.75 191 ILE A N 1
ATOM 1392 C CA . ILE A 1 191 ? -5.797 -4.329 -10.443 1.00 95.75 191 ILE A CA 1
ATOM 1393 C C . ILE A 1 191 ? -5.364 -3.927 -9.029 1.00 95.75 191 ILE A C 1
ATOM 1395 O O . ILE A 1 191 ? -6.221 -3.756 -8.164 1.00 95.75 191 ILE A O 1
ATOM 1399 N N . VAL A 1 192 ? -4.064 -3.717 -8.794 1.00 94.31 192 VAL A N 1
ATOM 1400 C CA . VAL A 1 192 ? -3.547 -3.316 -7.474 1.00 94.31 192 VAL A CA 1
ATOM 1401 C C . VAL A 1 192 ? -4.144 -1.980 -7.022 1.00 94.31 192 VAL A C 1
ATOM 1403 O O . VAL A 1 192 ? -4.611 -1.884 -5.886 1.00 94.31 192 VAL A O 1
ATOM 1406 N N . ILE A 1 193 ? -4.210 -0.977 -7.907 1.00 94.06 193 ILE A N 1
ATOM 1407 C CA . ILE A 1 193 ? -4.857 0.313 -7.608 1.00 94.06 193 ILE A CA 1
ATOM 1408 C C . ILE A 1 193 ? -6.325 0.113 -7.212 1.00 94.06 193 ILE A C 1
ATOM 1410 O O . ILE A 1 193 ? -6.761 0.661 -6.202 1.00 94.06 193 ILE A O 1
ATOM 1414 N N . HIS A 1 194 ? -7.084 -0.684 -7.970 1.00 96.19 194 HIS A N 1
ATOM 1415 C CA . HIS A 1 194 ? -8.509 -0.897 -7.701 1.00 96.19 194 HIS A CA 1
ATOM 1416 C C . HIS A 1 194 ? -8.754 -1.659 -6.395 1.00 96.19 194 HIS A C 1
ATOM 1418 O O . HIS A 1 194 ? -9.669 -1.301 -5.658 1.00 96.19 194 HIS A O 1
ATOM 1424 N N . VAL A 1 195 ? -7.924 -2.653 -6.063 1.00 94.75 195 VAL A N 1
ATOM 1425 C CA . VAL A 1 195 ? -7.998 -3.366 -4.776 1.00 94.75 195 VAL A CA 1
ATOM 1426 C C . VAL A 1 195 ? -7.715 -2.412 -3.612 1.00 94.75 195 VAL A C 1
ATOM 1428 O O . VAL A 1 195 ? -8.490 -2.372 -2.658 1.00 94.75 195 VAL A O 1
ATOM 1431 N N . VAL A 1 196 ? -6.663 -1.591 -3.700 1.00 94.81 196 VAL A N 1
ATOM 1432 C CA . VAL A 1 196 ? -6.334 -0.594 -2.664 1.00 94.81 196 VAL A CA 1
ATOM 1433 C C . VAL A 1 196 ? -7.443 0.452 -2.516 1.00 94.81 196 VAL A C 1
ATOM 1435 O O . VAL A 1 196 ? -7.860 0.745 -1.395 1.00 94.81 196 VAL A O 1
ATOM 1438 N N . ALA A 1 197 ? -7.972 0.974 -3.625 1.00 94.06 197 ALA A N 1
ATOM 1439 C CA . ALA A 1 197 ? -9.065 1.944 -3.616 1.00 94.06 197 ALA A CA 1
ATOM 1440 C C . ALA A 1 197 ? -10.356 1.354 -3.022 1.00 94.06 197 ALA A C 1
ATOM 1442 O O . ALA A 1 197 ? -10.993 1.993 -2.185 1.00 94.06 197 ALA A O 1
ATOM 1443 N N . PHE A 1 198 ? -10.714 0.121 -3.395 1.00 95.12 198 PHE A N 1
ATOM 1444 C CA . PHE A 1 198 ? -11.873 -0.586 -2.850 1.00 95.12 198 PHE A CA 1
ATOM 1445 C C . PHE A 1 198 ? -11.750 -0.806 -1.338 1.00 95.12 198 PHE A C 1
ATOM 1447 O O . PHE A 1 198 ? -12.701 -0.534 -0.603 1.00 95.12 198 PHE A O 1
ATOM 1454 N N . LEU A 1 199 ? -10.583 -1.243 -0.854 1.00 93.06 199 LEU A N 1
ATOM 1455 C CA . LEU A 1 199 ? -10.332 -1.429 0.578 1.00 93.06 199 LEU A CA 1
ATOM 1456 C C . LEU A 1 199 ? -10.388 -0.100 1.343 1.00 93.06 199 LEU A C 1
ATOM 1458 O O . LEU A 1 199 ? -11.023 -0.037 2.393 1.00 93.06 199 LEU A O 1
ATOM 1462 N N . GLY A 1 200 ? -9.795 0.972 0.806 1.00 90.56 200 GLY A N 1
ATOM 1463 C CA . GLY A 1 200 ? -9.835 2.305 1.416 1.00 90.56 200 GLY A CA 1
ATOM 1464 C C . GLY A 1 200 ? -11.251 2.875 1.510 1.00 90.56 200 GLY A C 1
ATOM 1465 O O . GLY A 1 200 ? -11.672 3.310 2.581 1.00 90.56 200 GLY A O 1
ATOM 1466 N N . LEU A 1 201 ? -12.021 2.805 0.420 1.00 92.12 201 LEU A N 1
ATOM 1467 C CA . LEU A 1 201 ? -13.427 3.220 0.404 1.00 92.12 201 LEU A CA 1
ATOM 1468 C C . LEU A 1 201 ? -14.283 2.371 1.351 1.00 92.12 201 LEU A C 1
ATOM 1470 O O . LEU A 1 201 ? -15.110 2.925 2.071 1.00 92.12 201 LEU A O 1
ATOM 1474 N N . SER A 1 202 ? -14.048 1.056 1.410 1.00 88.31 202 SER A N 1
ATOM 1475 C CA . SER A 1 202 ? -14.738 0.157 2.343 1.00 88.31 202 SER A CA 1
ATOM 1476 C C . SER A 1 202 ? -14.448 0.524 3.799 1.00 88.31 202 SER A C 1
ATOM 1478 O O . SER A 1 202 ? -15.371 0.593 4.605 1.00 88.31 202 SER A O 1
ATOM 1480 N N . ALA A 1 203 ? -13.192 0.820 4.139 1.00 86.75 203 ALA A N 1
ATOM 1481 C CA . ALA A 1 203 ? -12.796 1.214 5.489 1.00 86.75 203 ALA A CA 1
ATOM 1482 C C . ALA A 1 203 ? -13.453 2.535 5.925 1.00 86.75 203 ALA A C 1
ATOM 1484 O O . ALA A 1 203 ? -14.024 2.622 7.012 1.00 86.75 203 ALA A O 1
ATOM 1485 N N . ILE A 1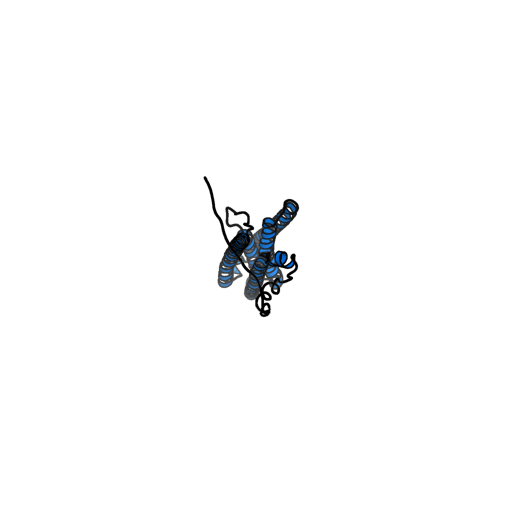 204 ? -13.436 3.545 5.046 1.00 87.44 204 ILE A N 1
ATOM 1486 C CA . ILE A 1 204 ? -14.099 4.838 5.273 1.00 87.44 204 ILE A CA 1
ATOM 1487 C C . ILE A 1 204 ? -15.615 4.648 5.424 1.00 87.44 204 ILE A C 1
ATOM 1489 O O . ILE A 1 204 ? -16.218 5.220 6.333 1.00 87.44 204 ILE A O 1
ATOM 1493 N N . TYR A 1 205 ? -16.232 3.836 4.561 1.00 86.38 205 TYR A N 1
ATOM 1494 C CA . TYR A 1 205 ? -17.664 3.552 4.601 1.00 86.38 205 TYR A CA 1
ATOM 1495 C C . TYR A 1 205 ? -18.070 2.853 5.902 1.00 86.38 205 TYR A C 1
ATOM 1497 O O . TYR A 1 205 ? -18.991 3.319 6.564 1.00 86.38 205 TYR A O 1
ATOM 1505 N N . LEU A 1 206 ? -17.360 1.797 6.314 1.00 83.81 206 LEU A N 1
ATOM 1506 C CA . LEU A 1 206 ? -17.637 1.073 7.559 1.00 83.81 206 LEU A CA 1
ATOM 1507 C C . LEU A 1 206 ? -17.503 1.983 8.789 1.00 83.81 206 LEU A C 1
ATOM 1509 O O . LEU A 1 206 ? -18.414 2.023 9.613 1.00 83.81 206 LEU A O 1
ATOM 1513 N N . ASN A 1 207 ? -16.434 2.782 8.871 1.00 81.31 207 ASN A N 1
ATOM 1514 C CA . ASN A 1 207 ? -16.251 3.753 9.954 1.00 81.31 207 ASN A CA 1
ATOM 1515 C C . ASN A 1 207 ? -17.382 4.805 9.990 1.00 81.31 207 ASN A C 1
ATOM 1517 O O . ASN A 1 207 ? -17.892 5.142 11.058 1.00 81.31 207 ASN A O 1
ATOM 1521 N N . LYS A 1 208 ? -17.838 5.289 8.824 1.00 76.56 208 LYS A N 1
ATOM 1522 C CA . LYS A 1 208 ? -18.959 6.241 8.736 1.00 76.56 208 LYS A CA 1
ATOM 1523 C C . LYS A 1 208 ? -20.319 5.599 9.051 1.00 76.56 208 LYS A C 1
ATOM 1525 O O . LYS A 1 208 ? -21.181 6.259 9.623 1.00 76.56 208 LYS A O 1
ATOM 1530 N N . MET A 1 209 ? -20.534 4.336 8.692 1.00 69.88 209 MET A N 1
ATOM 1531 C CA . MET A 1 209 ? -21.762 3.617 9.041 1.00 69.88 209 MET A CA 1
ATOM 1532 C C . MET A 1 209 ? -21.837 3.321 10.542 1.00 69.88 209 MET A C 1
ATOM 1534 O O . MET A 1 209 ? -22.927 3.390 11.098 1.00 69.88 209 MET A O 1
ATOM 1538 N N . SER A 1 210 ? -20.699 3.084 11.209 1.00 61.91 210 SER A N 1
ATOM 1539 C CA . SER A 1 210 ? -20.641 2.988 12.676 1.00 61.91 210 SER A CA 1
ATOM 1540 C C . SER A 1 210 ? -21.102 4.294 13.334 1.00 61.91 210 SER A C 1
ATOM 1542 O O . SER A 1 210 ? -22.028 4.278 14.136 1.00 61.91 210 SER A O 1
ATOM 1544 N N . LEU A 1 211 ? -20.555 5.436 12.890 1.00 58.03 211 LEU A N 1
ATOM 1545 C CA . LEU A 1 211 ? -20.994 6.778 13.308 1.00 58.03 211 LEU A CA 1
ATOM 1546 C C . LEU A 1 211 ? -22.509 6.992 13.171 1.00 58.03 211 LEU A C 1
ATOM 1548 O O . LEU A 1 211 ? -23.132 7.537 14.073 1.00 58.03 211 LEU A O 1
ATOM 1552 N N . LEU A 1 212 ? -23.103 6.572 12.050 1.00 58.16 212 LEU A N 1
ATOM 1553 C CA . LEU A 1 212 ? -24.540 6.734 11.793 1.00 58.16 212 LEU A CA 1
ATOM 1554 C C . LEU A 1 212 ? -25.431 5.782 12.604 1.00 58.16 212 LEU A C 1
ATOM 1556 O O . LEU A 1 212 ? -26.622 6.045 12.717 1.00 58.16 212 LEU A O 1
ATOM 1560 N N . ALA A 1 213 ? -24.886 4.686 13.135 1.00 57.06 213 ALA A N 1
ATOM 1561 C CA . ALA A 1 213 ? -25.612 3.743 13.987 1.00 57.06 213 ALA A CA 1
ATOM 1562 C C . ALA A 1 213 ? -25.524 4.088 15.488 1.00 57.06 213 ALA A C 1
ATOM 1564 O O . ALA A 1 213 ? -26.209 3.460 16.293 1.00 57.06 213 ALA A O 1
ATOM 1565 N N . ALA A 1 214 ? -24.676 5.053 15.860 1.00 52.19 214 ALA A N 1
ATOM 1566 C CA . ALA A 1 214 ? -24.451 5.504 17.235 1.00 52.19 214 ALA A CA 1
ATOM 1567 C C . ALA A 1 214 ? -25.177 6.823 17.591 1.00 52.19 214 ALA A C 1
ATOM 1569 O O . ALA A 1 214 ? -24.995 7.330 18.700 1.00 52.19 214 ALA A O 1
ATOM 1570 N N . VAL A 1 215 ? -25.973 7.372 16.662 1.00 48.97 215 VAL A N 1
ATOM 1571 C CA . VAL A 1 215 ? -26.785 8.601 16.798 1.00 48.97 215 VAL A CA 1
ATOM 1572 C C . VAL A 1 215 ? -28.270 8.254 16.743 1.00 48.97 215 VAL A C 1
ATOM 1574 O O . VAL A 1 215 ? -29.007 8.773 17.608 1.00 48.97 215 VAL A O 1
#

Sequence (215 aa):
MSAGREISPAPEEGTLAEDANEATNTSALRSDVPVGATIDRARQPVYGQGIVVSLIAAAFLLILAILAVRERETVTGTPATETTGPLFWGLAVLFILLIGVGAQFSEISAARSAAALGHPRRVHEFPTAWIIPVCGMFAAIMLVATLHSTAMFVAGPLIAFFAVGGSLLARDLLDDATDATLRTAATVHTIVIHVVAFLGLSAIYLNKMSLLAAV

Solvent-accessible surface area (backbone atoms only — not comparable to full-atom values): 12160 Å² total; per-residue (Å²): 136,88,86,82,89,88,87,86,84,84,86,88,88,85,82,84,83,80,95,79,84,83,89,84,77,85,82,83,77,79,72,88,66,59,85,62,66,55,60,65,58,71,57,68,58,62,66,58,58,33,47,53,54,9,51,54,42,14,56,50,34,29,54,52,28,54,52,36,45,68,56,66,82,82,83,86,44,68,37,39,79,78,58,41,55,73,67,58,55,53,51,49,53,55,47,39,49,49,47,23,52,49,38,40,50,49,54,55,50,43,42,51,54,31,40,76,72,75,52,64,60,85,86,70,96,62,98,55,63,21,51,55,30,30,48,14,40,50,18,28,50,42,39,33,46,58,63,50,43,79,65,27,58,54,51,24,17,49,45,18,24,48,26,31,21,44,41,46,46,26,46,51,45,48,73,73,40,46,91,89,43,38,68,60,20,52,48,51,35,51,51,48,52,50,54,34,51,50,46,29,52,49,24,55,49,53,36,51,51,29,45,67,74,64,113

Nearest PDB structures (foldseek):
  2nwl-assembly1_B  TM=2.671E-01  e=5.360E+00  Pyrococcus horikoshii
  4ky0-assembly1_A  TM=2.031E-01  e=5.892E+00  Thermococcus kodakarensis KOD1

Foldseek 3Di:
DDDDDDDDDDDDDDDDDDPDPDPPPPPPPPDPPPPVNCVVVLCPDLLVLLQVLLQVQLVLLLVLLVQLLVLQDDDDQAFLPVSHDPVSVVSLVVVLVVLLVSQLVSVVVVQVSCVVSVRHFDDDPDSDRSPQLSLQSLLLSLCSSQVSDPVNSPVSSVSNNCSRSQLSVLVSQCRPDDPVCNVVSVVSNVVSSVVSVVSSVVSVVSSVVSVVVVD

Secondary structure (DSSP, 8-state):
--------------------SSSSSSSS------THHHHHHHS--THHHHHHHHHHHHHHHHHHHHHHHHT-SS-SSS-HHHHS-HHHHHHHHHHHHHHHHHHHHHHHHHHHHHHHTT-PPPPPSS--TTHHHHHHHHHHHHHHHHH--TTHHHHHHHHHHHHHHHHHHHHHHHHT--TTTHHHHHHHHHHHHHHHHHHHHHHHHHHHHHHHH--

pLDDT: mean 76.19, std 20.21, range [32.38, 96.5]